Protein AF-A0A924CXM5-F1 (afdb_monomer)

Sequence (339 aa):
DNGSSRVRPPHHVTALAGLAAALGADRIVTGDESDLVAARAAAAGADAVVIIAGYTAEQEGEFIPGDITLGQENSAAPDLSDLPETARESRKRRNFSIGGDRIDLGLPADQRALIDAAAVTGKPVIVVIVAGSAVLVETWHDKADAILQTFYSGMEGGTALARLLLGDTSPSGRLPFTVARDAGDYPPFDRDAVAVTYDYWHGYARLVRDGKPARYAFGHGLSYSCFTTRALTARRRGDAIELTVAVANTGTCAADHVVLLWAEPPGSIDPCWPRRLAAFTRISLAAGETRIAALRVPLASLRWRDPATHAWQLEPGQWRFVIAESAEAPAMQTAILAL

Foldseek 3Di:
DQDPPDDDDPAAQDLLNQQCVVPNNVLDDDDFLVDLPSLLVRLLPHQAAEQEFEDDCQAANDFDQLVDHPPVPPPPDPPCVPPDPVVVVVVVVCSPRGHDDHPALATDPSSLSSLVSNLVSVHAYEYEYAYQDAHACQSRVVSHPYYHDQYPVPRCSSNVSNCPVVPVAKDADFAQFFHFNDPVLAPDDDRPDPDDDDDPAHTQQSCVVVVGDTPAFGLDDDTQWDKAKDDWDWDDDPQKIKIKIKMWTQGDAKHKYKWWKWKAAPCPDPPGGGTDGQWIDIDIDGHGDIDMDMTMGGQQVQWDQDPVVRDTDHRFAKMKMFTASHSPGDGSDIDIDGD

Radius of gyration: 24.03 Å; Cα contacts (8 Å, |Δi|>4): 645; chains: 1; bounding box: 52×68×60 Å

Solvent-accessible surface area (backbone atoms only — not comparable to full-atom values): 19636 Å² total; per-residue (Å²): 101,68,34,93,84,48,77,85,69,98,59,71,36,48,58,66,56,20,38,26,72,74,72,39,58,92,76,61,78,79,64,52,62,91,42,52,67,59,23,28,54,40,39,58,74,40,86,58,39,80,45,83,43,64,60,52,40,63,49,62,16,49,61,39,57,66,90,57,78,77,84,52,91,79,65,73,72,77,86,57,83,89,48,58,69,73,58,44,49,59,44,66,74,47,57,64,50,42,24,26,84,64,91,62,54,52,68,53,69,53,58,50,49,41,49,52,41,38,35,78,53,74,39,54,28,34,39,35,36,34,38,95,63,69,59,43,44,78,94,51,48,93,50,38,80,40,78,43,84,56,36,84,55,63,48,54,31,5,49,53,49,33,36,43,79,72,59,80,38,42,50,49,63,54,36,93,49,46,25,50,67,49,80,82,71,47,79,92,80,61,95,82,56,93,73,84,85,82,71,94,66,54,73,58,48,32,26,61,75,71,72,47,74,55,70,40,35,28,39,34,61,64,52,79,43,42,77,50,69,47,77,54,45,71,45,81,54,93,66,26,34,43,32,40,31,39,38,31,27,73,30,86,43,58,35,47,44,66,51,40,34,27,38,32,68,61,67,88,54,87,89,59,71,61,70,38,85,53,39,69,46,78,47,79,34,48,50,68,34,71,49,76,48,72,46,64,34,51,50,73,80,65,37,47,72,40,85,88,77,71,43,78,41,65,78,69,40,58,31,39,40,29,35,28,69,23,78,78,46,68,71,71,40,70,32,77,47,80,89

Structure (mmCIF, N/CA/C/O backbone):
data_AF-A0A924CXM5-F1
#
_entry.id   AF-A0A924CXM5-F1
#
loop_
_atom_site.group_PDB
_atom_site.id
_atom_site.type_symbol
_atom_site.label_atom_id
_atom_site.label_alt_id
_atom_site.label_comp_id
_atom_site.label_asym_id
_atom_site.label_entity_id
_atom_site.label_seq_id
_atom_site.pdbx_PDB_ins_code
_atom_site.Cartn_x
_atom_site.Cartn_y
_atom_site.Cartn_z
_atom_site.occupancy
_atom_site.B_iso_or_equiv
_atom_site.auth_seq_id
_atom_site.auth_comp_id
_atom_site.auth_asym_id
_atom_site.auth_atom_id
_atom_site.pdbx_PDB_model_num
ATOM 1 N N . ASP A 1 1 ? -12.726 14.465 0.005 1.00 72.00 1 ASP A N 1
ATOM 2 C CA . ASP A 1 1 ? -12.187 15.483 -0.907 1.00 72.00 1 ASP A CA 1
ATOM 3 C C . ASP A 1 1 ? -13.223 16.578 -1.125 1.00 72.00 1 ASP A C 1
ATOM 5 O O . ASP A 1 1 ? -14.415 16.282 -1.172 1.00 72.00 1 ASP A O 1
ATOM 9 N N . ASN A 1 2 ? -12.753 17.816 -1.200 1.00 79.75 2 ASN A N 1
ATOM 10 C CA . ASN A 1 2 ? -13.532 19.015 -1.478 1.00 79.75 2 ASN A CA 1
ATOM 11 C C . ASN A 1 2 ? -13.164 19.667 -2.825 1.00 79.75 2 ASN A C 1
ATOM 13 O O . ASN A 1 2 ? -13.843 20.611 -3.219 1.00 79.75 2 ASN A O 1
ATOM 17 N N . GLY A 1 3 ? -12.137 19.156 -3.511 1.00 80.56 3 GLY A N 1
ATOM 18 C CA . GLY A 1 3 ? -11.673 19.635 -4.807 1.00 80.56 3 GLY A CA 1
ATOM 19 C C . GLY A 1 3 ? -12.477 19.131 -6.004 1.00 80.56 3 GLY A C 1
ATOM 20 O O . GLY A 1 3 ? -13.579 18.592 -5.887 1.00 80.56 3 GLY A O 1
ATOM 21 N N . SER A 1 4 ? -11.880 19.280 -7.180 1.00 84.00 4 SER A N 1
ATOM 22 C CA . SER A 1 4 ? -12.382 18.863 -8.490 1.00 84.00 4 SER A CA 1
ATOM 23 C C . SER A 1 4 ? -12.660 17.361 -8.595 1.00 84.00 4 SER A C 1
ATOM 25 O O . SER A 1 4 ? -13.534 16.957 -9.362 1.00 84.00 4 SER A O 1
ATOM 27 N N . SER A 1 5 ? -11.976 16.528 -7.801 1.00 85.81 5 SER A N 1
ATOM 28 C CA . SER A 1 5 ? -12.188 15.075 -7.773 1.00 85.81 5 SER A CA 1
ATOM 29 C C . SER A 1 5 ? -13.297 14.627 -6.810 1.00 85.81 5 SER A C 1
ATOM 31 O O . SER A 1 5 ? -13.581 13.433 -6.675 1.00 85.81 5 SER A O 1
ATOM 33 N N . ARG A 1 6 ? -13.983 15.578 -6.158 1.00 85.06 6 ARG A N 1
ATOM 34 C CA . ARG A 1 6 ? -15.085 15.295 -5.237 1.00 85.06 6 ARG A CA 1
ATOM 35 C C . ARG A 1 6 ? -16.229 14.564 -5.939 1.00 85.06 6 ARG A C 1
ATOM 37 O O . ARG A 1 6 ? -16.898 15.091 -6.824 1.00 85.06 6 ARG A O 1
ATOM 44 N N . VAL A 1 7 ? -16.554 13.387 -5.416 1.00 87.00 7 VAL A N 1
ATOM 45 C CA . VAL A 1 7 ? -17.767 12.634 -5.760 1.00 87.00 7 VAL A CA 1
ATOM 46 C C . VAL A 1 7 ? -18.820 12.758 -4.654 1.00 87.00 7 VAL A C 1
ATOM 48 O O . VAL A 1 7 ? -18.491 12.976 -3.487 1.00 87.00 7 VAL A O 1
ATOM 51 N N . ARG A 1 8 ? -20.105 12.617 -5.008 1.00 88.50 8 ARG A N 1
ATOM 52 C CA . ARG A 1 8 ? -21.232 12.565 -4.058 1.00 88.50 8 ARG A CA 1
ATOM 53 C C . ARG A 1 8 ? -21.775 11.135 -4.007 1.00 88.50 8 ARG A C 1
ATOM 55 O O . ARG A 1 8 ? -22.610 10.793 -4.845 1.00 88.50 8 ARG A O 1
ATOM 62 N N . PRO A 1 9 ? -21.275 10.277 -3.104 1.00 90.69 9 PRO A N 1
ATOM 63 C CA . PRO A 1 9 ? -21.769 8.913 -3.024 1.00 90.69 9 PRO A CA 1
ATOM 64 C C . PRO A 1 9 ? -23.204 8.906 -2.459 1.00 90.69 9 PRO A C 1
ATOM 66 O O . PRO A 1 9 ? -23.538 9.773 -1.648 1.00 90.69 9 PRO A O 1
ATOM 69 N N . PRO A 1 10 ? -24.059 7.951 -2.868 1.00 94.38 10 PRO A N 1
ATOM 70 C CA . PRO A 1 10 ? -25.435 7.859 -2.369 1.00 94.38 10 PRO A CA 1
ATOM 71 C C . PRO A 1 10 ? -25.503 7.550 -0.865 1.00 94.38 10 PRO A C 1
ATOM 73 O O . PRO A 1 10 ? -26.460 7.934 -0.198 1.00 94.38 10 PRO A O 1
ATOM 76 N N . HIS A 1 11 ? -24.476 6.894 -0.324 1.00 95.25 11 HIS A N 1
ATOM 77 C CA . HIS A 1 11 ? -24.286 6.613 1.097 1.00 95.25 11 HIS A CA 1
ATOM 78 C C . HIS A 1 11 ? -22.790 6.467 1.403 1.00 95.25 11 HIS A C 1
ATOM 80 O O . HIS A 1 11 ? -21.963 6.482 0.494 1.00 95.25 11 HIS A O 1
ATOM 86 N N . HIS A 1 12 ? -22.423 6.337 2.677 1.00 95.31 12 HIS A N 1
ATOM 87 C CA . HIS A 1 12 ? -21.090 5.888 3.078 1.00 95.31 12 HIS A CA 1
ATOM 88 C C . HIS A 1 12 ? -21.154 5.143 4.415 1.00 95.31 12 HIS A C 1
ATOM 90 O O . HIS A 1 12 ? -21.972 5.470 5.274 1.00 95.31 12 HIS A O 1
ATOM 96 N N . VAL A 1 13 ? -20.275 4.161 4.592 1.00 97.88 13 VAL A N 1
ATOM 97 C CA . VAL A 1 13 ? -20.115 3.393 5.828 1.00 97.88 13 VAL A CA 1
ATOM 98 C C . VAL A 1 13 ? -18.829 3.849 6.507 1.00 97.88 13 VAL A C 1
ATOM 100 O O . VAL A 1 13 ? -17.730 3.627 5.994 1.00 97.88 13 VAL A O 1
ATOM 103 N N . THR A 1 14 ? -18.960 4.504 7.660 1.00 97.00 14 THR A N 1
ATOM 104 C CA . THR A 1 14 ? -17.808 4.888 8.486 1.00 97.00 14 THR A CA 1
ATOM 105 C C . THR A 1 14 ? -17.150 3.650 9.097 1.00 97.00 14 THR A C 1
ATOM 107 O O . THR A 1 14 ? -17.786 2.605 9.232 1.00 97.00 14 THR A O 1
ATOM 110 N N . ALA A 1 15 ? -15.887 3.762 9.514 1.00 97.19 15 ALA A N 1
ATOM 111 C CA . ALA A 1 15 ? -15.200 2.693 10.242 1.00 97.19 15 ALA A CA 1
ATOM 112 C C . ALA A 1 15 ? -16.008 2.208 11.462 1.00 97.19 15 ALA A C 1
ATOM 114 O O . ALA A 1 15 ? -16.206 1.005 11.627 1.00 97.19 15 ALA A O 1
ATOM 115 N N . LEU A 1 16 ? -16.549 3.145 12.253 1.00 97.56 16 LEU A N 1
ATOM 116 C CA . LEU A 1 16 ? -17.416 2.840 13.392 1.00 97.56 16 LEU A CA 1
ATOM 117 C C . LEU A 1 16 ? -18.677 2.081 12.962 1.00 97.56 16 LEU A C 1
ATOM 119 O O . LEU A 1 16 ? -18.999 1.062 13.561 1.00 97.56 16 LEU A O 1
ATOM 123 N N . ALA A 1 17 ? -19.374 2.540 11.917 1.00 98.19 17 ALA A N 1
ATOM 124 C CA . ALA A 1 17 ? -20.587 1.881 11.438 1.00 98.19 17 ALA A CA 1
ATOM 125 C C . ALA A 1 17 ? -20.308 0.463 10.912 1.00 98.19 17 ALA A C 1
ATOM 127 O O . ALA A 1 17 ? -21.070 -0.456 11.203 1.00 98.19 17 ALA A O 1
ATOM 128 N N . GLY A 1 18 ? -19.205 0.271 10.182 1.00 98.25 18 GLY A N 1
ATOM 129 C CA . GLY A 1 18 ? -18.796 -1.040 9.677 1.00 98.25 18 GLY A CA 1
ATOM 130 C C . GLY A 1 18 ? -18.465 -2.022 10.800 1.00 98.25 18 GLY A C 1
ATOM 131 O O . GLY A 1 18 ? -18.946 -3.155 10.793 1.00 98.25 18 GLY A O 1
ATOM 132 N N . LEU A 1 19 ? -17.704 -1.576 11.804 1.00 98.00 19 LEU A N 1
ATOM 133 C CA . LEU A 1 19 ? -17.397 -2.383 12.987 1.00 98.00 19 LEU A CA 1
ATOM 134 C C . LEU A 1 19 ? -18.652 -2.680 13.814 1.00 98.00 19 LEU A C 1
ATOM 136 O O . LEU A 1 19 ? -18.850 -3.822 14.219 1.00 98.00 19 LEU A O 1
ATOM 140 N N . ALA A 1 20 ? -19.526 -1.693 14.023 1.00 98.12 20 ALA A N 1
ATOM 141 C CA . ALA A 1 20 ? -20.771 -1.869 14.770 1.00 98.12 20 ALA A CA 1
ATOM 142 C C . ALA A 1 20 ? -21.715 -2.863 14.086 1.00 98.12 20 ALA A C 1
ATOM 144 O O . ALA A 1 20 ? -22.339 -3.676 14.763 1.00 98.12 20 ALA A O 1
ATOM 145 N N . ALA A 1 21 ? -21.788 -2.837 12.753 1.00 98.12 21 ALA A N 1
ATOM 146 C CA . ALA A 1 21 ? -22.574 -3.797 11.986 1.00 98.12 21 ALA A CA 1
ATOM 147 C C . ALA A 1 21 ? -22.029 -5.231 12.105 1.00 98.12 21 ALA A C 1
ATOM 149 O O . ALA A 1 21 ? -22.814 -6.176 12.135 1.00 98.12 21 ALA A O 1
ATOM 150 N N . ALA A 1 22 ? -20.705 -5.396 12.183 1.00 97.69 22 ALA A N 1
ATOM 151 C CA . ALA A 1 22 ? -20.071 -6.710 12.250 1.00 97.69 22 ALA A CA 1
ATOM 152 C C . ALA A 1 22 ? -20.015 -7.297 13.673 1.00 97.69 22 ALA A C 1
ATOM 154 O O . ALA A 1 22 ? -20.158 -8.505 13.847 1.00 97.69 22 ALA A O 1
ATOM 155 N N . LEU A 1 23 ? -19.804 -6.457 14.691 1.00 97.06 23 LEU A N 1
ATOM 156 C CA . LEU A 1 23 ? -19.600 -6.884 16.080 1.00 97.06 23 LEU A CA 1
ATOM 157 C C . LEU A 1 23 ? -20.838 -6.711 16.967 1.00 97.06 23 LEU A C 1
ATOM 159 O O . LEU A 1 23 ? -20.970 -7.438 17.949 1.00 97.06 23 LEU A O 1
ATOM 163 N N . GLY A 1 24 ? -21.736 -5.784 16.631 1.00 97.62 24 GLY A N 1
ATOM 164 C CA . GLY A 1 24 ? -22.782 -5.278 17.522 1.00 97.62 24 GLY A CA 1
ATOM 165 C C . GLY A 1 24 ? -22.366 -3.956 18.173 1.00 97.62 24 GLY A C 1
ATOM 166 O O . GLY A 1 24 ? -21.269 -3.831 18.716 1.00 97.62 24 GLY A O 1
ATOM 167 N N . ALA A 1 25 ? -23.237 -2.946 18.105 1.00 96.44 25 ALA A N 1
ATOM 168 C CA . ALA A 1 25 ? -22.950 -1.598 18.609 1.00 96.44 25 ALA A CA 1
ATOM 169 C C . ALA A 1 25 ? -22.762 -1.547 20.137 1.00 96.44 25 ALA A C 1
ATOM 171 O O . ALA A 1 25 ? -22.012 -0.717 20.638 1.00 96.44 25 ALA A O 1
ATOM 172 N N . ASP A 1 26 ? -23.405 -2.455 20.869 1.00 96.50 26 ASP A N 1
ATOM 173 C CA . ASP A 1 26 ? -23.288 -2.627 22.320 1.00 96.50 26 ASP A CA 1
ATOM 174 C C . ASP A 1 26 ? -21.897 -3.107 22.764 1.00 96.50 26 ASP A C 1
ATOM 176 O O . ASP A 1 26 ? -21.549 -2.999 23.939 1.00 96.50 26 ASP A O 1
ATOM 180 N N . ARG A 1 27 ? -21.086 -3.603 21.824 1.00 95.75 27 ARG A N 1
ATOM 181 C CA . ARG A 1 27 ? -19.721 -4.085 22.067 1.00 95.75 27 ARG A CA 1
ATOM 182 C C . ARG A 1 27 ? -18.644 -3.060 21.724 1.00 95.75 27 ARG A C 1
ATOM 184 O O . ARG A 1 27 ? -17.462 -3.386 21.805 1.00 95.75 27 ARG A O 1
ATOM 19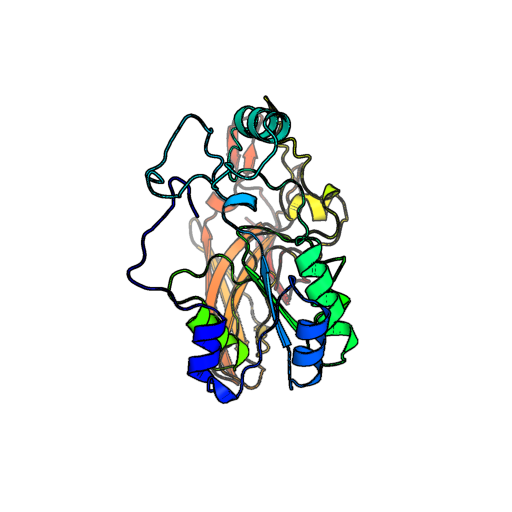1 N N . ILE A 1 28 ? -19.029 -1.849 21.321 1.00 97.06 28 ILE A N 1
ATOM 192 C CA . ILE A 1 28 ? -18.092 -0.801 20.915 1.00 97.06 28 ILE A CA 1
ATOM 193 C C . ILE A 1 28 ? -18.162 0.366 21.889 1.00 97.06 28 ILE A C 1
ATOM 195 O O . ILE A 1 28 ? -19.220 0.939 22.135 1.00 97.06 28 ILE A O 1
ATOM 199 N N . VAL A 1 29 ? -16.993 0.752 22.392 1.00 96.94 29 VAL A N 1
ATOM 200 C CA . VAL A 1 29 ? -16.775 2.006 23.114 1.00 96.94 29 VAL A CA 1
ATOM 201 C C . VAL A 1 29 ? -15.956 2.944 22.234 1.00 96.94 29 VAL A C 1
ATOM 203 O O . VAL A 1 29 ? -15.082 2.498 21.491 1.00 96.94 29 VAL A O 1
ATOM 206 N N . THR A 1 30 ? -16.248 4.240 22.293 1.00 96.94 30 THR A N 1
ATOM 207 C CA . THR A 1 30 ? -15.602 5.255 21.452 1.00 96.94 30 THR A CA 1
ATOM 208 C C . THR A 1 30 ? -14.919 6.316 22.301 1.00 96.94 30 THR A C 1
ATOM 210 O O . THR A 1 30 ? -15.380 6.641 23.393 1.00 96.94 30 THR A O 1
ATOM 213 N N . GLY A 1 31 ? -13.857 6.894 21.757 1.00 96.06 31 GLY A N 1
ATOM 214 C CA . GLY A 1 31 ? -13.182 8.080 22.265 1.00 96.06 31 GLY A CA 1
ATOM 215 C C . GLY A 1 31 ? -12.353 8.697 21.142 1.00 96.06 31 GLY A C 1
ATOM 216 O O . GLY A 1 31 ? -12.081 8.026 20.145 1.00 96.06 31 GLY A O 1
ATOM 217 N N . ASP A 1 32 ? -11.979 9.958 21.299 1.00 96.81 32 ASP A N 1
ATOM 218 C CA . ASP A 1 32 ? -11.216 10.713 20.309 1.00 96.81 32 ASP A CA 1
ATOM 219 C C . ASP A 1 32 ? -10.186 11.625 20.994 1.00 96.81 32 ASP A C 1
ATOM 221 O O . ASP A 1 32 ? -10.040 11.650 22.219 1.00 96.81 32 ASP A O 1
ATOM 225 N N . GLU A 1 33 ? -9.428 12.352 20.186 1.00 94.75 33 GLU A N 1
ATOM 226 C CA . GLU A 1 33 ? -8.369 13.253 20.619 1.00 94.75 33 GLU A CA 1
ATOM 227 C C . GLU A 1 33 ? -8.860 14.504 21.372 1.00 94.75 33 GLU A C 1
ATOM 229 O O . GLU A 1 33 ? -8.036 15.211 21.957 1.00 94.75 33 GLU A O 1
ATOM 234 N N . SER A 1 34 ? -10.173 14.781 21.401 1.00 96.56 34 SER A N 1
ATOM 235 C CA . SER A 1 34 ? -10.735 15.934 22.121 1.00 96.56 34 SER A CA 1
ATOM 236 C C . SER A 1 34 ? -10.768 15.732 23.642 1.00 96.56 34 SER A C 1
ATOM 238 O O . SER A 1 34 ? -10.686 16.708 24.391 1.00 96.56 34 SER A O 1
ATOM 240 N N . ASP A 1 35 ? -10.812 14.476 24.103 1.00 97.50 35 ASP A N 1
ATOM 241 C CA . ASP A 1 35 ? -10.709 14.091 25.514 1.00 97.50 35 ASP A CA 1
ATOM 242 C C . ASP A 1 35 ? -9.884 12.803 25.671 1.00 97.50 35 ASP A C 1
ATOM 244 O O . ASP A 1 35 ? -10.396 11.680 25.742 1.00 97.50 35 ASP A O 1
ATOM 248 N N . LEU A 1 36 ? -8.565 12.974 25.784 1.00 98.12 36 LEU A N 1
ATOM 249 C CA . LEU A 1 36 ? -7.625 11.863 25.947 1.00 98.12 36 LEU A CA 1
ATOM 250 C C . LEU A 1 36 ? -7.823 11.077 27.253 1.00 98.12 36 LEU A C 1
ATOM 252 O O . LEU A 1 36 ? -7.427 9.912 27.326 1.00 98.12 36 LEU A O 1
ATOM 256 N N . VAL A 1 37 ? -8.416 11.680 28.292 1.00 97.81 37 VAL A N 1
ATOM 257 C CA . VAL A 1 37 ? -8.692 10.979 29.556 1.00 97.81 37 VAL A CA 1
ATOM 258 C C . VAL A 1 37 ? -9.833 9.992 29.343 1.00 97.81 37 VAL A C 1
ATOM 260 O O . VAL A 1 37 ? -9.694 8.815 29.689 1.00 97.81 37 VAL A O 1
ATOM 263 N N . ALA A 1 38 ? -10.923 10.445 28.722 1.00 97.88 38 ALA A N 1
ATOM 264 C CA . ALA A 1 38 ? -12.044 9.587 28.362 1.00 97.88 38 ALA A CA 1
ATOM 265 C C . ALA A 1 38 ? -11.632 8.511 27.345 1.00 97.88 38 ALA A C 1
ATOM 267 O O . ALA A 1 38 ? -11.929 7.333 27.552 1.00 97.88 38 ALA A O 1
ATOM 268 N N . ALA A 1 39 ? -10.878 8.878 26.302 1.00 98.06 39 ALA A N 1
ATOM 269 C CA . ALA A 1 39 ? -10.399 7.932 25.296 1.00 98.06 39 ALA A CA 1
ATOM 270 C C . ALA A 1 39 ? -9.508 6.838 25.905 1.00 98.06 39 ALA A C 1
ATOM 272 O O . ALA A 1 39 ? -9.686 5.653 25.616 1.00 98.06 39 ALA A O 1
ATOM 273 N N . ARG A 1 40 ? -8.600 7.203 26.820 1.00 98.25 40 ARG A N 1
ATOM 274 C CA . ARG A 1 40 ? -7.773 6.234 27.552 1.00 98.25 40 ARG A CA 1
ATOM 275 C C . ARG A 1 40 ? -8.607 5.314 28.442 1.00 98.25 40 ARG A C 1
ATOM 277 O O . ARG A 1 40 ? -8.310 4.123 28.523 1.00 98.25 40 ARG A O 1
ATOM 284 N N . ALA A 1 41 ? -9.622 5.844 29.123 1.00 98.00 41 ALA A N 1
ATOM 285 C CA . ALA A 1 41 ? -10.513 5.037 29.953 1.00 98.00 41 ALA A CA 1
ATOM 286 C C . ALA A 1 41 ? -11.304 4.022 29.108 1.00 98.00 41 ALA A C 1
ATOM 288 O O . ALA A 1 41 ? -11.382 2.851 29.480 1.00 98.00 41 ALA A O 1
ATOM 289 N N . ALA A 1 42 ? -11.814 4.446 27.946 1.00 97.69 42 ALA A N 1
ATOM 290 C CA . ALA A 1 42 ? -12.471 3.563 26.984 1.00 97.69 42 ALA A CA 1
ATOM 291 C C . ALA A 1 42 ? -11.513 2.472 26.476 1.00 97.69 42 ALA A C 1
ATOM 293 O O . ALA A 1 42 ? -11.848 1.289 26.523 1.00 97.69 42 ALA A O 1
ATOM 294 N N . ALA A 1 43 ? -10.293 2.852 26.081 1.00 98.12 43 ALA A N 1
ATOM 295 C CA . ALA A 1 43 ? -9.260 1.920 25.637 1.00 98.12 43 ALA A CA 1
ATOM 296 C C . ALA A 1 43 ? -8.910 0.880 26.716 1.00 98.12 43 ALA A C 1
ATOM 298 O O . ALA A 1 43 ? -8.860 -0.312 26.428 1.00 98.12 43 ALA A O 1
ATOM 299 N N . ALA A 1 44 ? -8.740 1.295 27.976 1.00 98.00 44 ALA A N 1
ATOM 300 C CA . ALA A 1 44 ? -8.422 0.385 29.078 1.00 98.00 44 ALA A CA 1
ATOM 301 C C . ALA A 1 44 ? -9.525 -0.661 29.338 1.00 98.00 44 ALA A C 1
ATOM 303 O O . ALA A 1 44 ? -9.224 -1.781 29.764 1.00 98.00 44 ALA A O 1
ATOM 304 N N . GLY A 1 45 ? -10.785 -0.308 29.068 1.00 97.00 45 GLY A N 1
ATOM 305 C CA . GLY A 1 45 ? -11.937 -1.202 29.181 1.00 97.00 45 GLY A CA 1
ATOM 306 C C . GLY A 1 45 ? -12.132 -2.157 27.997 1.00 97.00 45 GLY A C 1
ATOM 307 O O . GLY A 1 45 ? -12.917 -3.092 28.120 1.00 97.00 45 GLY A O 1
ATOM 308 N N . ALA A 1 46 ? -11.436 -1.951 26.875 1.00 97.69 46 ALA A N 1
ATOM 309 C CA . ALA A 1 46 ? -11.604 -2.742 25.658 1.00 97.69 46 ALA A CA 1
ATOM 310 C C . ALA A 1 46 ? -10.686 -3.981 25.608 1.00 97.69 46 ALA A C 1
ATOM 312 O O . ALA A 1 46 ? -9.670 -4.063 26.306 1.00 97.69 46 ALA A O 1
ATOM 313 N N . ASP A 1 47 ? -11.029 -4.945 24.750 1.00 97.94 47 ASP A N 1
ATOM 314 C CA . ASP A 1 47 ? -10.173 -6.102 24.436 1.00 97.94 47 ASP A CA 1
ATOM 315 C C . ASP A 1 47 ? -9.069 -5.748 23.425 1.00 97.94 47 ASP A C 1
ATOM 317 O O . ASP A 1 47 ? -7.970 -6.294 23.489 1.00 97.94 47 ASP A O 1
ATOM 321 N N . ALA A 1 48 ? -9.353 -4.815 22.514 1.00 98.06 48 ALA A N 1
ATOM 322 C CA . ALA A 1 48 ? -8.429 -4.250 21.535 1.00 98.06 48 ALA A CA 1
ATOM 323 C C . ALA A 1 48 ? -8.877 -2.828 21.162 1.00 98.06 48 ALA A C 1
ATOM 325 O O . ALA A 1 48 ? -10.054 -2.487 21.293 1.00 98.06 48 ALA A O 1
ATOM 326 N N . VAL A 1 49 ? -7.947 -2.009 20.675 1.00 98.62 49 VAL A N 1
ATOM 327 C CA . VAL A 1 49 ? -8.188 -0.614 20.289 1.00 98.62 49 VAL A CA 1
ATOM 328 C C . VAL A 1 49 ? -7.940 -0.449 18.795 1.00 98.62 49 VAL A C 1
ATOM 330 O O . VAL A 1 49 ? -6.874 -0.807 18.300 1.00 98.62 49 VAL A O 1
ATOM 333 N N . VAL A 1 50 ? -8.907 0.124 18.076 1.00 98.69 50 VAL A N 1
ATOM 334 C CA . VAL A 1 50 ? -8.766 0.488 16.659 1.00 98.69 50 VAL A CA 1
ATOM 335 C C . VAL A 1 50 ? -8.753 2.007 16.548 1.00 98.69 50 VAL A C 1
ATOM 337 O O . VAL A 1 50 ? -9.759 2.661 16.813 1.00 98.69 50 VAL A O 1
ATOM 340 N N . ILE A 1 51 ? -7.616 2.566 16.148 1.00 98.69 51 ILE A N 1
ATOM 341 C CA . ILE A 1 51 ? -7.429 4.001 15.941 1.00 98.69 51 ILE A CA 1
ATOM 342 C C . ILE A 1 51 ? -7.561 4.294 14.455 1.00 98.69 51 ILE A C 1
ATOM 344 O O . ILE A 1 51 ? -6.807 3.755 13.648 1.00 98.69 51 ILE A O 1
ATOM 348 N N . ILE A 1 52 ? -8.494 5.170 14.094 1.00 98.38 52 ILE A N 1
ATOM 349 C CA . ILE A 1 52 ? -8.609 5.698 12.735 1.00 98.38 52 ILE A CA 1
ATOM 350 C C . ILE A 1 52 ? -7.862 7.028 12.698 1.00 98.38 52 ILE A C 1
ATOM 352 O O . ILE A 1 52 ? -8.280 7.984 13.341 1.00 98.38 52 ILE A O 1
ATOM 356 N N . ALA A 1 53 ? -6.754 7.078 11.965 1.00 97.88 53 ALA A N 1
ATOM 357 C CA . ALA A 1 53 ? -5.879 8.242 11.883 1.00 97.88 53 ALA A CA 1
ATOM 358 C C . ALA A 1 53 ? -5.583 8.588 10.422 1.00 97.88 53 ALA A C 1
ATOM 360 O O . ALA A 1 53 ? -5.558 7.716 9.556 1.00 97.88 53 ALA A O 1
ATOM 361 N N . GLY A 1 54 ? -5.352 9.857 10.113 1.00 95.94 54 GLY A N 1
ATOM 362 C CA . GLY A 1 54 ? -5.149 10.289 8.738 1.00 95.94 54 GLY A CA 1
ATOM 363 C C . GLY A 1 54 ? -5.381 11.774 8.528 1.00 95.94 54 GLY A C 1
ATOM 364 O O . GLY A 1 54 ? -5.325 12.566 9.469 1.00 95.94 54 GLY A O 1
ATOM 365 N N . TYR A 1 55 ? -5.652 12.135 7.276 1.00 94.00 55 TYR A N 1
ATOM 366 C CA . TYR A 1 55 ? -5.791 13.528 6.864 1.00 94.00 55 TYR A CA 1
ATOM 367 C C . TYR A 1 55 ? -7.169 13.834 6.296 1.00 94.00 55 TYR A C 1
ATOM 369 O O . TYR A 1 55 ? -7.783 13.024 5.595 1.00 94.00 55 TYR A O 1
ATOM 377 N N . THR A 1 56 ? -7.634 15.048 6.568 1.00 90.00 56 THR A N 1
ATOM 378 C CA . THR A 1 56 ? -8.865 15.592 5.997 1.00 90.00 56 THR A CA 1
ATOM 379 C C . THR A 1 56 ? -8.603 16.260 4.645 1.00 90.00 56 THR A C 1
ATOM 381 O O . THR A 1 56 ? -7.462 16.464 4.225 1.00 90.00 56 THR A O 1
ATOM 384 N N . ALA A 1 57 ? -9.679 16.674 3.968 1.00 86.56 57 ALA A N 1
ATOM 385 C CA . ALA A 1 57 ? -9.574 17.478 2.751 1.00 86.56 57 ALA A CA 1
ATOM 386 C C . ALA A 1 57 ? -8.889 18.839 2.984 1.00 86.56 57 ALA A C 1
ATOM 388 O O . ALA A 1 57 ? -8.395 19.435 2.037 1.00 86.56 57 ALA A O 1
ATOM 389 N N . GLU A 1 58 ? -8.838 19.330 4.223 1.00 84.62 58 GLU A N 1
ATOM 390 C CA . GLU A 1 58 ? -8.142 20.580 4.540 1.00 84.62 58 GLU A CA 1
ATOM 391 C C . GLU A 1 58 ? -6.625 20.397 4.624 1.00 84.62 58 GLU A C 1
ATOM 393 O O . GLU A 1 58 ? -5.883 21.358 4.453 1.00 84.62 58 GLU A O 1
ATOM 398 N N . GLN A 1 59 ? -6.175 19.166 4.873 1.00 87.25 59 GLN A N 1
ATOM 399 C CA . GLN A 1 59 ? -4.773 18.825 5.106 1.00 87.25 59 GLN A CA 1
ATOM 400 C C . GLN A 1 59 ? -4.092 18.197 3.879 1.00 87.25 59 GLN A C 1
ATOM 402 O O . GLN A 1 59 ? -2.898 18.403 3.697 1.00 87.25 59 GLN A O 1
ATOM 407 N N . GLU A 1 60 ? -4.822 17.418 3.069 1.00 88.94 60 GLU A N 1
ATOM 408 C CA . GLU A 1 60 ? -4.297 16.709 1.877 1.00 88.94 60 GLU A CA 1
ATOM 409 C C . GLU A 1 60 ? -5.263 16.788 0.665 1.00 88.94 60 GLU A C 1
ATOM 411 O O . GLU A 1 60 ? -5.135 16.035 -0.296 1.00 88.94 60 GLU A O 1
ATOM 416 N N . GLY A 1 61 ? -6.288 17.651 0.701 1.00 86.62 61 GLY A N 1
ATOM 417 C CA . GLY A 1 61 ? -7.202 17.845 -0.437 1.00 86.62 61 GLY A CA 1
ATOM 418 C C . GLY A 1 61 ? -6.611 18.725 -1.539 1.00 86.62 61 GLY A C 1
ATOM 419 O O . GLY A 1 61 ? -5.476 19.177 -1.444 1.00 86.62 61 GLY A O 1
ATOM 420 N N . GLU A 1 62 ? -7.380 19.009 -2.589 1.00 85.69 62 GLU A N 1
ATOM 421 C CA . GLU A 1 62 ? -6.962 19.993 -3.598 1.00 85.69 62 GLU A CA 1
ATOM 422 C C . GLU A 1 62 ? -6.831 21.389 -2.981 1.00 85.69 62 GLU A C 1
ATOM 424 O O . GLU A 1 62 ? -7.681 21.792 -2.190 1.00 85.69 62 GLU A O 1
ATOM 429 N N . PHE A 1 63 ? -5.791 22.128 -3.371 1.00 82.69 63 PHE A N 1
ATOM 430 C CA . PHE A 1 63 ? -5.660 23.539 -3.026 1.00 82.69 63 PHE A CA 1
ATOM 431 C C . PHE A 1 63 ? -6.720 24.352 -3.770 1.00 82.69 63 PHE A C 1
ATOM 433 O O . PHE A 1 63 ? -6.666 24.470 -4.994 1.00 82.69 63 PHE A O 1
ATOM 440 N N . ILE A 1 64 ? -7.659 24.945 -3.036 1.00 72.50 64 ILE A N 1
ATOM 441 C CA . ILE A 1 64 ? -8.696 25.806 -3.616 1.00 72.50 64 ILE A CA 1
ATOM 442 C C . ILE A 1 64 ? -8.376 27.262 -3.265 1.00 72.50 64 ILE A C 1
ATOM 444 O O . ILE A 1 64 ? -8.438 27.619 -2.086 1.00 72.50 64 ILE A O 1
ATOM 448 N N . PRO A 1 65 ? -8.030 28.118 -4.246 1.00 67.81 65 PRO A N 1
ATOM 449 C CA . PRO A 1 65 ? -7.872 29.550 -4.016 1.00 67.81 65 PRO A CA 1
ATOM 450 C C . PRO A 1 65 ? -9.143 30.148 -3.399 1.00 67.81 65 PRO A C 1
ATOM 452 O O . PRO A 1 65 ? -10.250 29.840 -3.832 1.00 67.81 65 PRO A O 1
ATOM 455 N N . GLY A 1 66 ? -9.004 31.004 -2.382 1.00 61.66 66 GLY A N 1
ATOM 456 C CA . GLY A 1 66 ? -10.154 31.535 -1.631 1.00 61.66 66 GLY A CA 1
ATOM 457 C C . GLY A 1 66 ? -11.101 32.447 -2.430 1.00 61.66 66 GLY A C 1
ATOM 458 O O . GLY A 1 66 ? -12.118 32.884 -1.900 1.00 61.66 66 GLY A O 1
ATOM 459 N N . ASP A 1 67 ? -10.764 32.767 -3.677 1.00 59.91 67 ASP A N 1
ATOM 460 C CA . ASP A 1 67 ? -11.577 33.492 -4.655 1.00 59.91 67 ASP A CA 1
ATOM 461 C C . ASP A 1 67 ? -12.357 32.570 -5.615 1.00 59.91 67 ASP A C 1
ATOM 463 O O . ASP A 1 67 ? -13.138 33.063 -6.430 1.00 59.91 67 ASP A O 1
ATOM 467 N N . ILE A 1 68 ? -12.199 31.244 -5.505 1.00 55.50 68 ILE A N 1
ATOM 468 C CA . ILE A 1 68 ? -12.860 30.246 -6.356 1.00 55.50 68 ILE A CA 1
ATOM 469 C C . ILE A 1 68 ? -13.706 29.298 -5.498 1.00 55.50 68 ILE A C 1
ATOM 471 O O . ILE A 1 68 ? -13.237 28.723 -4.520 1.00 55.50 68 ILE A O 1
ATOM 475 N N . THR A 1 69 ? -14.960 29.071 -5.896 1.00 57.75 69 THR A N 1
ATOM 476 C CA . THR A 1 69 ? -15.836 28.058 -5.294 1.00 57.75 69 THR A CA 1
ATOM 477 C C . THR A 1 69 ? -16.030 26.883 -6.257 1.00 57.75 69 THR A C 1
ATOM 479 O O . THR A 1 69 ? -16.628 27.013 -7.321 1.00 57.75 69 THR A O 1
ATOM 482 N N . LEU A 1 70 ? -15.566 25.686 -5.883 1.00 57.56 70 LEU A N 1
ATOM 483 C CA . LEU A 1 70 ? -15.770 24.454 -6.666 1.00 57.56 70 LEU A CA 1
ATOM 484 C C . LEU A 1 70 ? -17.068 23.736 -6.245 1.00 57.56 70 LEU A C 1
ATOM 486 O O . LEU A 1 70 ? -17.072 22.572 -5.848 1.00 57.56 70 LEU A O 1
ATOM 490 N N . GLY A 1 71 ? -18.198 24.456 -6.258 1.00 54.06 71 GLY A N 1
ATOM 491 C CA . GLY A 1 71 ? -19.507 23.906 -5.868 1.00 54.06 71 GLY A CA 1
ATOM 492 C C . GLY A 1 71 ? -19.684 23.670 -4.358 1.00 54.06 71 GLY A C 1
ATOM 493 O O . GLY A 1 71 ? -20.513 22.854 -3.946 1.00 54.06 71 GLY A O 1
ATOM 494 N N . GLN A 1 72 ? -18.906 24.379 -3.531 1.00 55.31 72 GLN A N 1
ATOM 495 C CA . GLN A 1 72 ? -18.979 24.391 -2.063 1.00 55.31 72 GLN A CA 1
ATOM 496 C C . GLN A 1 72 ? -19.883 25.508 -1.506 1.00 55.31 72 GLN A C 1
ATOM 498 O O . GLN A 1 72 ? -19.776 25.851 -0.338 1.00 55.31 72 GLN A O 1
ATOM 503 N N . GLU A 1 73 ? -20.796 26.064 -2.306 1.00 51.59 73 GLU A N 1
ATOM 504 C CA . GLU A 1 73 ? -21.598 27.261 -1.973 1.00 51.59 73 GLU A CA 1
ATOM 505 C C . GLU A 1 73 ? -22.410 27.159 -0.659 1.00 51.59 73 GLU A C 1
ATOM 507 O O . GLU A 1 73 ? -22.828 28.175 -0.115 1.00 51.59 73 GLU A O 1
ATOM 512 N N . ASN A 1 74 ? -22.567 25.947 -0.105 1.00 42.97 74 ASN A N 1
ATOM 513 C CA . ASN A 1 74 ? -23.262 25.664 1.154 1.00 42.97 74 ASN A CA 1
ATOM 514 C C . ASN A 1 74 ? -22.356 25.201 2.315 1.00 42.97 74 ASN A C 1
ATOM 516 O O . ASN A 1 74 ? -22.881 24.800 3.355 1.00 42.97 74 ASN A O 1
ATOM 520 N N . SER A 1 75 ? -21.021 25.211 2.194 1.00 45.12 75 SER A N 1
ATOM 521 C CA . SER A 1 75 ? -20.181 25.119 3.395 1.00 45.12 75 SER A CA 1
ATOM 522 C C . SER A 1 75 ? -20.267 26.466 4.096 1.00 45.12 75 SER A C 1
ATOM 524 O O . SER A 1 75 ? -19.642 27.427 3.650 1.00 45.12 75 SER A O 1
ATOM 526 N N . ALA A 1 76 ? -21.104 26.553 5.134 1.00 39.06 76 ALA A N 1
ATOM 527 C CA . ALA A 1 76 ? -21.215 27.754 5.944 1.00 39.06 76 ALA A CA 1
ATOM 528 C C . ALA A 1 76 ? -19.802 28.195 6.339 1.00 39.06 76 ALA A C 1
ATOM 530 O O . ALA A 1 76 ? -19.073 27.440 6.987 1.00 39.06 76 ALA A O 1
ATOM 531 N N . ALA A 1 77 ? -19.405 29.396 5.912 1.00 49.19 77 ALA A N 1
ATOM 532 C CA . ALA A 1 77 ? -18.252 30.044 6.508 1.00 49.19 77 ALA A CA 1
ATOM 533 C C . ALA A 1 77 ? -18.475 30.015 8.031 1.00 49.19 77 ALA A C 1
ATOM 535 O O . ALA A 1 77 ? -19.604 30.276 8.462 1.00 49.19 77 ALA A O 1
ATOM 536 N N . PRO A 1 78 ? -17.467 29.648 8.839 1.00 48.69 78 PRO A N 1
ATOM 537 C CA . PRO A 1 78 ? -17.633 29.607 10.286 1.00 48.69 78 PRO A CA 1
ATOM 538 C C . PRO A 1 78 ? -18.200 30.946 10.758 1.00 48.69 78 PRO A C 1
ATOM 540 O O . PRO A 1 78 ? -17.744 31.993 10.298 1.00 48.69 78 PRO A O 1
ATOM 543 N N . ASP A 1 79 ? -19.210 30.925 11.630 1.00 50.59 79 ASP A N 1
ATOM 544 C CA . ASP A 1 79 ? -19.740 32.161 12.194 1.00 50.59 79 ASP A CA 1
ATOM 545 C C . ASP A 1 79 ? -18.638 32.821 13.030 1.00 50.59 79 ASP A C 1
ATOM 547 O O . ASP A 1 79 ? -18.124 32.256 13.997 1.00 50.59 79 ASP A O 1
ATOM 551 N N . LEU A 1 80 ? -18.194 33.993 12.581 1.00 57.28 80 LEU A N 1
ATOM 552 C CA . LEU A 1 80 ? -17.124 34.759 13.215 1.00 57.28 80 LEU A CA 1
ATOM 553 C C . LEU A 1 80 ? -17.688 35.912 14.057 1.00 57.28 80 LEU A C 1
ATOM 555 O O . LEU A 1 80 ? -16.909 36.787 14.442 1.00 57.28 80 LEU A O 1
ATOM 559 N N . SER A 1 81 ? -19.007 35.966 14.296 1.00 66.50 81 SER A N 1
ATOM 560 C CA . SER A 1 81 ? -19.664 37.026 15.077 1.00 66.50 81 SER A CA 1
ATOM 561 C C . SER A 1 81 ? -19.052 37.209 16.462 1.00 66.50 81 SER A C 1
ATOM 563 O O . SER A 1 81 ? -18.931 38.341 16.926 1.00 66.50 81 SER A O 1
ATOM 565 N N . ASP A 1 82 ? -18.608 36.109 17.069 1.00 66.94 82 ASP A N 1
ATOM 566 C CA . ASP A 1 82 ? -18.182 36.054 18.469 1.00 66.94 82 ASP A CA 1
ATOM 567 C C . ASP A 1 82 ? -16.695 36.387 18.664 1.00 66.94 82 ASP A C 1
ATOM 569 O O . ASP A 1 82 ? -16.184 36.389 19.785 1.00 66.94 82 ASP A O 1
ATOM 573 N N . LEU A 1 83 ? -15.969 36.682 17.579 1.00 55.22 83 LEU A N 1
ATOM 574 C CA . LEU A 1 83 ? -14.549 37.020 17.638 1.00 55.22 83 LEU A CA 1
ATOM 575 C C . LEU A 1 83 ? -14.311 38.537 17.657 1.00 55.22 83 LEU A C 1
ATOM 577 O O . LEU A 1 83 ? -15.002 39.283 16.957 1.00 55.22 83 LEU A O 1
ATOM 581 N N . PRO A 1 84 ? -13.260 39.004 18.363 1.00 70.44 84 PRO A N 1
ATOM 582 C CA . PRO A 1 84 ? -12.817 40.394 18.304 1.00 70.44 84 PRO A CA 1
ATOM 583 C C . PRO A 1 84 ? -12.548 40.848 16.863 1.00 70.44 84 PRO A C 1
ATOM 585 O O . PRO A 1 84 ? -12.023 40.087 16.047 1.00 70.44 84 PRO A O 1
ATOM 588 N N . GLU A 1 85 ? -12.851 42.107 16.547 1.00 62.12 85 GLU A N 1
ATOM 589 C CA . GLU A 1 85 ? -12.757 42.672 15.190 1.00 62.12 85 GLU A CA 1
ATOM 590 C C . GLU A 1 85 ? -11.363 42.507 14.555 1.00 62.12 85 GLU A C 1
ATOM 592 O O . GLU A 1 85 ? -11.245 42.162 13.382 1.00 62.12 85 GLU A O 1
ATOM 597 N N . THR A 1 86 ? -10.299 42.600 15.353 1.00 59.62 86 THR A N 1
ATOM 598 C CA . THR A 1 86 ? -8.908 42.369 14.923 1.00 59.62 86 THR A CA 1
ATOM 599 C C . THR A 1 86 ? -8.619 40.908 14.543 1.00 59.62 86 THR A C 1
ATOM 601 O O . THR A 1 86 ? -7.845 40.637 13.617 1.00 59.62 86 THR A O 1
ATOM 604 N N . ALA A 1 87 ? -9.274 39.949 15.204 1.00 54.44 87 ALA A N 1
ATOM 605 C CA . ALA A 1 87 ? -9.222 38.529 14.864 1.00 54.44 87 ALA A CA 1
ATOM 606 C C . ALA A 1 87 ? -10.090 38.215 13.634 1.00 54.44 87 ALA A C 1
ATOM 608 O O . ALA A 1 87 ? -9.687 37.401 12.800 1.00 54.44 87 ALA A O 1
ATOM 609 N N . ARG A 1 88 ? -11.229 38.907 13.471 1.00 57.62 88 ARG A N 1
ATOM 610 C CA . ARG A 1 88 ? -12.072 38.842 12.264 1.00 57.62 88 ARG A CA 1
ATOM 611 C C . ARG A 1 88 ? -11.349 39.398 11.041 1.00 57.62 88 ARG A C 1
ATOM 613 O O . ARG A 1 88 ? -11.376 38.751 10.002 1.00 57.62 88 ARG A O 1
ATOM 620 N N . GLU A 1 89 ? -10.652 40.529 11.148 1.00 46.81 89 GLU A N 1
ATOM 621 C CA . GLU A 1 89 ? -9.838 41.075 10.053 1.00 46.81 89 GLU A CA 1
ATOM 622 C C . GLU A 1 89 ? -8.629 40.190 9.726 1.00 46.81 89 GLU A C 1
ATOM 624 O O . GLU A 1 89 ? -8.367 39.918 8.555 1.00 46.81 89 GLU A O 1
ATOM 629 N N . SER A 1 90 ? -7.931 39.665 10.739 1.00 47.84 90 SER A N 1
ATOM 630 C CA . SER A 1 90 ? -6.819 38.721 10.534 1.00 47.84 90 SER A CA 1
ATOM 631 C C . SER A 1 90 ? -7.258 37.385 9.925 1.00 47.84 90 SER A C 1
ATOM 633 O O . SER A 1 90 ? -6.441 36.705 9.304 1.00 47.84 90 SER A O 1
ATOM 635 N N . ARG A 1 91 ? -8.521 36.977 10.117 1.00 49.06 91 ARG A N 1
ATOM 636 C CA . ARG A 1 91 ? -9.119 35.799 9.468 1.00 49.06 91 ARG A CA 1
ATOM 637 C C . ARG A 1 91 ? -9.729 36.123 8.103 1.00 49.06 91 ARG A C 1
ATOM 639 O O . ARG A 1 91 ? -9.583 35.312 7.213 1.00 49.06 91 ARG A O 1
ATOM 646 N N . LYS A 1 92 ? -10.293 37.315 7.876 1.00 46.97 92 LYS A N 1
ATOM 647 C CA . LYS A 1 92 ? -10.706 37.786 6.536 1.00 46.97 92 LYS A CA 1
ATOM 648 C C . LYS A 1 92 ? -9.524 37.937 5.576 1.00 46.97 92 LYS A C 1
ATOM 650 O O . LYS A 1 92 ? -9.661 37.653 4.396 1.00 46.97 92 LYS A O 1
ATOM 655 N N . ARG A 1 93 ? -8.363 38.386 6.070 1.00 44.88 93 ARG A N 1
ATOM 656 C CA . ARG A 1 93 ? -7.115 38.449 5.282 1.00 44.88 93 ARG A CA 1
ATOM 657 C C . ARG A 1 93 ? -6.516 37.065 5.027 1.00 44.88 93 ARG A C 1
ATOM 659 O O . ARG A 1 93 ? -5.813 36.881 4.042 1.00 44.88 93 ARG A O 1
ATOM 666 N N . ARG A 1 94 ? -6.822 36.094 5.893 1.00 42.00 94 ARG A N 1
ATOM 667 C CA . ARG A 1 94 ? -6.597 34.665 5.664 1.00 42.00 94 ARG A CA 1
ATOM 668 C C . ARG A 1 94 ? -7.830 34.076 4.982 1.00 42.00 94 ARG A C 1
ATOM 670 O O . ARG A 1 94 ? -8.554 33.288 5.580 1.00 42.00 94 ARG A O 1
ATOM 677 N N . ASN A 1 95 ? -8.052 34.447 3.723 1.00 42.72 95 ASN A N 1
ATOM 678 C CA . ASN A 1 95 ? -8.741 33.547 2.802 1.00 42.72 95 ASN A CA 1
ATOM 679 C C . ASN A 1 95 ? -7.906 32.259 2.789 1.00 42.72 95 ASN A C 1
ATOM 681 O O . ASN A 1 95 ? -6.927 32.169 2.054 1.00 42.72 95 ASN A O 1
ATOM 685 N N . PHE A 1 96 ? -8.186 31.339 3.715 1.00 45.47 96 PHE A N 1
ATOM 686 C CA . PHE A 1 96 ? -7.507 30.061 3.788 1.00 45.47 96 PHE A CA 1
ATOM 687 C C . PHE A 1 96 ? -7.836 29.363 2.484 1.00 45.47 96 PHE A C 1
ATOM 689 O O . PHE A 1 96 ? -8.969 28.941 2.266 1.00 45.47 96 PHE A O 1
ATOM 696 N N . SER A 1 97 ? -6.851 29.279 1.606 1.00 53.12 97 SER A N 1
ATOM 697 C CA . SER A 1 97 ? -6.836 28.186 0.669 1.00 53.12 97 SER A CA 1
ATOM 698 C C . SER A 1 97 ? -6.854 26.900 1.490 1.00 53.12 97 SER A C 1
ATOM 700 O O . SER A 1 97 ? -6.013 26.679 2.363 1.00 53.12 97 SER A O 1
ATOM 702 N N . ILE A 1 98 ? -7.910 26.120 1.302 1.00 65.31 98 ILE A N 1
ATOM 703 C CA . ILE A 1 98 ? -8.113 24.838 1.972 1.00 65.31 98 ILE A CA 1
ATOM 704 C C . ILE A 1 98 ? -7.410 23.781 1.118 1.00 65.31 98 ILE A C 1
ATOM 706 O O . ILE A 1 98 ? -7.499 23.850 -0.108 1.00 65.31 98 ILE A O 1
ATOM 710 N N . GLY A 1 99 ? -6.730 22.824 1.753 1.00 77.94 99 GLY A N 1
ATOM 711 C CA . GLY A 1 99 ? -6.021 21.746 1.063 1.00 77.94 99 GLY A CA 1
ATOM 712 C C . GLY A 1 99 ? -4.658 22.161 0.500 1.00 77.94 99 GLY A C 1
ATOM 713 O O . GLY A 1 99 ? -4.067 23.166 0.896 1.00 77.94 99 GLY A O 1
ATOM 714 N N . GLY A 1 100 ? -4.154 21.361 -0.431 1.00 85.88 100 GLY A N 1
ATOM 715 C CA . GLY A 1 100 ? -2.845 21.487 -1.058 1.00 85.88 100 GLY A CA 1
ATOM 716 C C . GLY A 1 100 ? -1.810 20.517 -0.497 1.00 85.88 100 GLY A C 1
ATOM 717 O O . GLY A 1 100 ? -2.129 19.514 0.145 1.00 85.88 100 GLY A O 1
ATOM 718 N N . ASP A 1 101 ? -0.545 20.826 -0.768 1.00 88.81 101 ASP A N 1
ATOM 719 C CA . ASP A 1 101 ? 0.576 19.988 -0.363 1.00 88.81 101 ASP A CA 1
ATOM 720 C C . ASP A 1 101 ? 0.775 19.980 1.160 1.00 88.81 101 ASP A C 1
ATOM 722 O O . ASP A 1 101 ? 0.812 21.024 1.832 1.00 88.81 101 ASP A O 1
ATOM 726 N N . ARG A 1 102 ? 0.976 18.776 1.710 1.00 89.88 102 ARG A N 1
ATOM 727 C CA . ARG A 1 102 ? 1.217 18.574 3.144 1.00 89.88 102 ARG A CA 1
ATOM 728 C C . ARG A 1 102 ? 2.477 19.312 3.607 1.00 89.88 102 ARG A C 1
ATOM 730 O O . ARG A 1 102 ? 3.516 19.289 2.954 1.00 89.88 102 ARG A O 1
ATOM 737 N N . ILE A 1 103 ? 2.388 19.948 4.778 1.00 85.50 103 ILE A N 1
ATOM 738 C CA . ILE A 1 103 ? 3.535 20.585 5.456 1.00 85.50 103 ILE A CA 1
ATOM 739 C C . ILE A 1 103 ? 4.393 19.556 6.196 1.00 85.50 103 ILE A C 1
ATOM 741 O O . ILE A 1 103 ? 5.609 19.703 6.259 1.00 85.50 103 ILE A O 1
ATOM 745 N N . ASP A 1 104 ? 3.753 18.529 6.745 1.00 89.81 104 ASP A N 1
ATOM 746 C CA . ASP A 1 104 ? 4.375 17.464 7.522 1.00 89.81 104 ASP A CA 1
ATOM 747 C C . ASP A 1 104 ? 3.873 16.116 6.986 1.00 89.81 104 ASP A C 1
ATOM 749 O O . ASP A 1 104 ? 2.696 15.963 6.646 1.00 89.81 104 ASP A O 1
ATOM 753 N N . LEU A 1 105 ? 4.779 15.146 6.881 1.00 95.25 105 LEU A N 1
ATOM 754 C CA . LEU A 1 105 ? 4.475 13.794 6.421 1.00 95.25 105 LEU A CA 1
ATOM 755 C C . LEU A 1 105 ? 4.046 12.860 7.563 1.00 95.25 105 LEU A C 1
ATOM 757 O O . LEU A 1 105 ? 3.628 11.737 7.288 1.00 95.25 105 LEU A O 1
ATOM 761 N N . GLY A 1 106 ? 4.160 13.276 8.825 1.00 96.50 106 GLY A N 1
ATOM 762 C CA . GLY A 1 106 ? 3.668 12.547 9.992 1.00 96.50 106 GLY A CA 1
ATOM 763 C C . GLY A 1 106 ? 2.187 12.805 10.284 1.00 96.50 106 GLY A C 1
ATOM 764 O O . GLY A 1 106 ? 1.594 13.777 9.811 1.00 96.50 106 GLY A O 1
ATOM 765 N N . LEU A 1 107 ? 1.574 11.934 11.091 1.00 97.06 107 LEU A N 1
ATOM 766 C CA . LEU A 1 107 ? 0.209 12.151 11.591 1.00 97.06 107 LEU A CA 1
ATOM 767 C C . LEU A 1 107 ? 0.123 13.423 12.448 1.00 97.06 107 LEU A C 1
ATOM 769 O O . LEU A 1 107 ? 1.096 13.715 13.144 1.00 97.06 107 LEU A O 1
ATOM 773 N N . PRO A 1 108 ? -1.016 14.136 12.476 1.00 95.31 108 PRO A N 1
ATOM 774 C CA . PRO A 1 108 ? -1.254 15.258 13.385 1.00 95.31 108 PRO A CA 1
ATOM 775 C C . PRO A 1 108 ? -0.939 14.946 14.862 1.00 95.31 108 PRO A C 1
ATOM 777 O O . PRO A 1 108 ? -1.024 13.804 15.315 1.00 95.31 108 PRO A O 1
ATOM 780 N N . ALA A 1 109 ? -0.507 15.961 15.619 1.00 96.06 109 ALA A N 1
ATOM 781 C CA . ALA A 1 109 ? 0.014 15.779 16.979 1.00 96.06 109 ALA A CA 1
ATOM 782 C C . ALA A 1 109 ? -1.022 15.228 17.971 1.00 96.06 109 ALA A C 1
ATOM 784 O O . ALA A 1 109 ? -0.677 14.428 18.836 1.00 96.06 109 ALA A O 1
ATOM 785 N N . ASP A 1 110 ? -2.271 15.641 17.818 1.00 96.94 110 ASP A N 1
ATOM 786 C CA . ASP A 1 110 ? -3.442 15.172 18.554 1.00 96.94 110 ASP A CA 1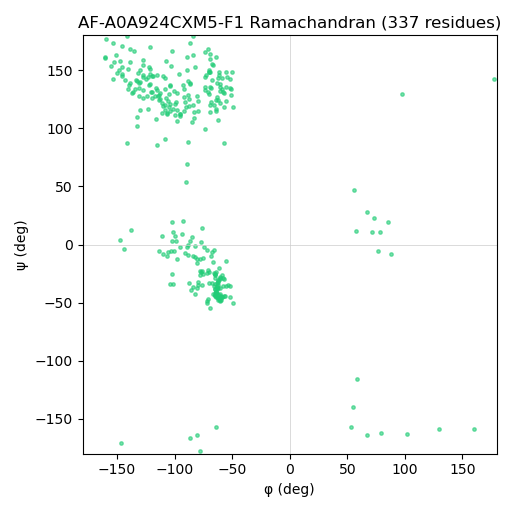
ATOM 787 C C . ASP A 1 110 ? -3.747 13.688 18.274 1.00 96.94 110 ASP A C 1
ATOM 789 O O . ASP A 1 110 ? -3.895 12.903 19.210 1.00 96.94 110 ASP A O 1
ATOM 793 N N . GLN A 1 111 ? -3.689 13.253 17.013 1.00 98.06 111 GLN A N 1
ATOM 794 C CA . GLN A 1 111 ? -3.823 11.839 16.644 1.00 98.06 111 GLN A CA 1
ATOM 795 C C . GLN A 1 111 ? -2.668 10.986 17.190 1.00 98.06 111 GLN A C 1
ATOM 797 O O . GLN A 1 111 ? -2.883 9.866 17.654 1.00 98.06 111 GLN A O 1
ATOM 802 N N . ARG A 1 112 ? -1.432 11.507 17.200 1.00 98.12 112 ARG A N 1
ATOM 803 C CA . ARG A 1 112 ? -0.300 10.821 17.857 1.00 98.12 112 ARG A CA 1
ATOM 804 C C . ARG A 1 112 ? -0.503 10.714 19.369 1.00 98.12 112 ARG A C 1
ATOM 806 O O . ARG A 1 112 ? -0.194 9.675 19.942 1.00 98.12 112 ARG A O 1
ATOM 813 N N . ALA A 1 113 ? -1.054 11.745 20.008 1.00 98.31 113 ALA A N 1
ATOM 814 C CA . ALA A 1 113 ? -1.377 11.709 21.432 1.00 98.31 113 ALA A CA 1
ATOM 815 C C . ALA A 1 113 ? -2.477 10.680 21.753 1.00 98.31 113 ALA A C 1
ATOM 817 O O . ALA A 1 113 ? -2.413 10.029 22.795 1.00 98.31 113 ALA A O 1
ATOM 818 N N . LEU A 1 114 ? -3.438 10.476 20.846 1.00 98.69 114 LEU A N 1
ATOM 819 C CA . LEU A 1 114 ? -4.437 9.411 20.956 1.00 98.69 114 LEU A CA 1
ATOM 820 C C . LEU A 1 114 ? -3.800 8.012 20.873 1.00 98.69 114 LEU A C 1
ATOM 822 O O . LEU A 1 114 ? -4.133 7.141 21.679 1.00 98.69 114 LEU A O 1
ATOM 826 N N . ILE A 1 115 ? -2.838 7.808 19.962 1.00 98.69 115 ILE A N 1
ATOM 827 C CA . ILE A 1 115 ? -2.051 6.561 19.888 1.00 98.69 115 ILE A CA 1
ATOM 828 C C . ILE A 1 115 ? -1.286 6.327 21.193 1.00 98.69 115 ILE A C 1
ATOM 830 O O . ILE A 1 115 ? -1.338 5.230 21.748 1.00 98.69 115 ILE A O 1
ATOM 834 N N . ASP A 1 116 ? -0.641 7.361 21.731 1.00 98.38 116 ASP A N 1
ATOM 835 C CA . ASP A 1 116 ? 0.088 7.275 22.998 1.00 98.38 116 ASP A CA 1
ATOM 836 C C . ASP A 1 116 ? -0.841 6.921 24.165 1.00 98.38 116 ASP A C 1
ATOM 838 O O . ASP A 1 116 ? -0.519 6.051 24.979 1.00 98.38 116 ASP A O 1
ATOM 842 N N . ALA A 1 117 ? -2.015 7.552 24.227 1.00 98.25 117 ALA A N 1
ATOM 843 C CA . ALA A 1 117 ? -3.022 7.298 25.249 1.00 98.25 117 ALA A CA 1
ATOM 844 C C . ALA A 1 117 ? -3.556 5.857 25.202 1.00 98.25 117 ALA A C 1
ATOM 846 O O . ALA A 1 117 ? -3.784 5.261 26.258 1.00 98.25 117 ALA A O 1
ATOM 847 N N . ALA A 1 118 ? -3.715 5.282 24.007 1.00 98.38 118 ALA A N 1
ATOM 848 C CA . ALA A 1 118 ? -4.092 3.883 23.839 1.00 98.38 118 ALA A CA 1
ATOM 849 C C . ALA A 1 118 ? -2.951 2.933 24.229 1.00 98.38 118 ALA A C 1
ATOM 851 O O . ALA A 1 118 ? -3.168 1.998 25.000 1.00 98.38 118 ALA A O 1
ATOM 852 N N . ALA A 1 119 ? -1.727 3.190 23.769 1.00 98.19 119 ALA A N 1
ATOM 853 C CA . ALA A 1 119 ? -0.585 2.299 23.970 1.00 98.19 119 ALA A CA 1
ATOM 854 C C . ALA A 1 119 ? -0.242 2.080 25.453 1.00 98.19 119 ALA A C 1
ATOM 856 O O . ALA A 1 119 ? 0.046 0.960 25.876 1.00 98.19 119 ALA A O 1
ATOM 857 N N . VAL A 1 120 ? -0.357 3.117 26.293 1.00 97.81 120 VAL A N 1
ATOM 858 C CA . VAL A 1 120 ? -0.091 3.005 27.744 1.00 97.81 120 VAL A CA 1
ATOM 859 C C . VAL A 1 120 ? -1.105 2.141 28.506 1.00 97.81 120 VAL A C 1
ATOM 861 O O . VAL A 1 120 ? -0.927 1.909 29.702 1.00 97.81 120 VAL A O 1
ATOM 864 N N . THR A 1 121 ? -2.186 1.691 27.862 1.00 97.94 121 THR A N 1
ATOM 865 C CA . THR A 1 121 ? -3.153 0.758 28.468 1.00 97.94 121 THR A CA 1
ATOM 866 C C . THR A 1 121 ? -2.687 -0.698 28.417 1.00 97.94 121 THR A C 1
ATOM 868 O O . THR A 1 121 ? -3.231 -1.529 29.142 1.00 97.94 121 THR A O 1
ATOM 871 N N . GLY A 1 122 ? -1.688 -1.017 27.582 1.00 97.25 122 GLY A N 1
ATOM 872 C CA . GLY A 1 122 ? -1.212 -2.385 27.359 1.00 97.25 122 GLY A CA 1
ATOM 873 C C . GLY A 1 122 ? -2.185 -3.270 26.572 1.00 97.25 122 GLY A C 1
ATOM 874 O O . GLY A 1 122 ? -2.003 -4.486 26.529 1.00 97.25 122 GLY A O 1
ATOM 875 N N . LYS A 1 123 ? -3.236 -2.687 25.985 1.00 98.38 123 LYS A N 1
ATOM 876 C CA . LYS A 1 123 ? -4.154 -3.381 25.077 1.00 98.38 123 LYS A CA 1
ATOM 877 C C . LYS A 1 123 ? -3.566 -3.441 23.668 1.00 98.38 123 LYS A C 1
ATOM 879 O O . LYS A 1 123 ? -2.841 -2.518 23.311 1.00 98.38 123 LYS A O 1
ATOM 884 N N . PRO A 1 124 ? -3.921 -4.454 22.857 1.00 98.56 124 PRO A N 1
ATOM 885 C CA . PRO A 1 124 ? -3.571 -4.470 21.443 1.00 98.56 124 PRO A CA 1
ATOM 886 C C . PRO A 1 124 ? -4.060 -3.200 20.734 1.00 98.56 124 PRO A C 1
ATOM 888 O O . PRO A 1 124 ? -5.257 -2.902 20.767 1.00 98.56 124 PRO A O 1
ATOM 891 N N . VAL A 1 125 ? -3.154 -2.467 20.089 1.00 98.75 125 VAL A N 1
ATOM 892 C CA . VAL A 1 125 ? -3.442 -1.225 19.360 1.00 98.75 125 VAL A CA 1
ATOM 893 C C . VAL A 1 125 ? -3.279 -1.444 17.861 1.00 98.75 125 VAL A C 1
ATOM 895 O O . VAL A 1 125 ? -2.202 -1.771 17.365 1.00 98.75 125 VAL A O 1
ATOM 898 N N . ILE A 1 126 ? -4.352 -1.202 17.116 1.00 98.88 126 ILE A N 1
ATOM 899 C CA . ILE A 1 126 ? -4.386 -1.264 15.657 1.00 98.88 126 ILE A CA 1
ATOM 900 C C . ILE A 1 126 ? -4.546 0.160 15.130 1.00 9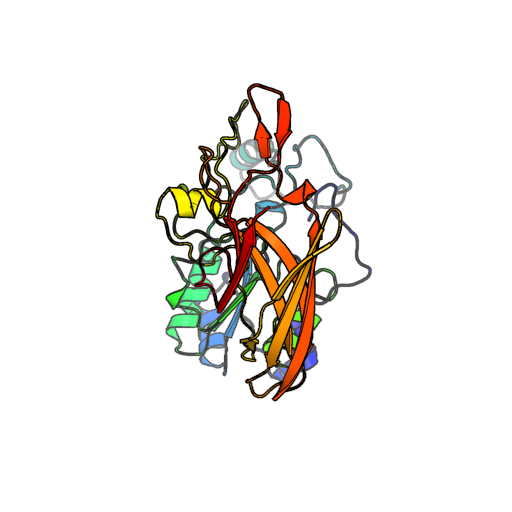8.88 126 ILE A C 1
ATOM 902 O O . ILE A 1 126 ? -5.558 0.805 15.398 1.00 98.88 126 ILE A O 1
ATOM 906 N N . VAL A 1 127 ? -3.580 0.649 14.354 1.00 98.88 127 VAL A N 1
ATOM 907 C CA . VAL A 1 127 ? -3.654 1.972 13.717 1.00 98.88 127 VAL A CA 1
ATOM 908 C C . VAL A 1 127 ? -4.035 1.818 12.248 1.00 98.88 127 VAL A C 1
ATOM 910 O O . VAL A 1 127 ? -3.305 1.241 11.444 1.00 98.88 127 VAL A O 1
ATOM 913 N N . VAL A 1 128 ? -5.191 2.358 11.884 1.00 98.75 128 VAL A N 1
ATOM 914 C CA . VAL A 1 128 ? -5.715 2.395 10.521 1.00 98.75 128 VAL A CA 1
ATOM 915 C C . VAL A 1 128 ? -5.435 3.774 9.937 1.00 98.75 128 VAL A C 1
ATOM 917 O O . VAL A 1 128 ? -6.023 4.765 10.363 1.00 98.75 128 VAL A O 1
ATOM 920 N N . ILE A 1 129 ? -4.545 3.831 8.950 1.00 98.50 129 ILE A N 1
ATOM 921 C CA . ILE A 1 129 ? -4.175 5.058 8.250 1.00 98.50 129 ILE A CA 1
ATOM 922 C C . ILE A 1 129 ? -5.134 5.296 7.074 1.00 98.50 129 ILE A C 1
ATOM 924 O O . ILE A 1 129 ? -5.277 4.453 6.177 1.00 98.50 129 ILE A O 1
ATOM 928 N N . VAL A 1 130 ? -5.741 6.480 7.054 1.00 97.44 130 VAL A N 1
ATOM 929 C CA . VAL A 1 130 ? -6.611 7.011 5.997 1.00 97.44 130 VAL A CA 1
ATOM 930 C C . VAL A 1 130 ? -5.924 8.235 5.376 1.00 97.44 130 VAL A C 1
ATOM 932 O O . VAL A 1 130 ? -6.132 9.373 5.792 1.00 97.44 130 VAL A O 1
ATOM 935 N N . ALA A 1 131 ? -5.051 7.999 4.397 1.00 96.06 131 ALA A N 1
ATOM 936 C CA . ALA A 1 131 ? -4.259 9.043 3.741 1.00 96.06 131 ALA A CA 1
ATOM 937 C C . ALA A 1 131 ? -4.027 8.726 2.258 1.00 96.06 131 ALA A C 1
ATOM 939 O O . ALA A 1 131 ? -3.991 7.555 1.867 1.00 96.06 131 ALA A O 1
ATOM 940 N N . GLY A 1 132 ? -3.845 9.759 1.434 1.00 92.69 132 GLY A N 1
ATOM 941 C CA . GLY A 1 132 ? -3.619 9.620 -0.007 1.00 92.69 132 GLY A CA 1
ATOM 942 C C . GLY A 1 132 ? -2.207 9.158 -0.374 1.00 92.69 132 GLY A C 1
ATOM 943 O O . GLY A 1 132 ? -1.996 8.575 -1.438 1.00 92.69 132 GLY A O 1
ATOM 944 N N . SER A 1 133 ? -1.237 9.379 0.510 1.00 93.81 133 SER A N 1
ATOM 945 C CA . SER A 1 133 ? 0.180 9.128 0.242 1.00 93.81 133 SER A CA 1
ATOM 946 C C . SER A 1 133 ? 0.941 8.661 1.495 1.00 93.81 133 SER A C 1
ATOM 948 O O . SER A 1 133 ? 0.335 8.285 2.499 1.00 93.81 133 SER A O 1
ATOM 950 N N . ALA A 1 134 ? 2.275 8.587 1.425 1.00 96.25 134 ALA A N 1
ATOM 951 C CA . ALA A 1 134 ? 3.101 8.049 2.505 1.00 96.25 134 ALA A CA 1
ATOM 952 C C . ALA A 1 134 ? 2.938 8.847 3.811 1.00 96.25 134 ALA A C 1
ATOM 954 O O . ALA A 1 134 ? 3.052 10.074 3.816 1.00 96.25 134 ALA A O 1
ATOM 955 N N . VAL A 1 135 ? 2.730 8.142 4.924 1.00 98.00 135 VAL A N 1
ATOM 956 C CA . VAL A 1 135 ? 2.686 8.721 6.274 1.00 98.00 135 VAL A CA 1
ATOM 957 C C . VAL A 1 135 ? 3.887 8.221 7.055 1.00 98.00 135 VAL A C 1
ATOM 959 O O . VAL A 1 135 ? 4.097 7.012 7.152 1.00 98.00 135 VAL A O 1
ATOM 962 N N . LEU A 1 136 ? 4.686 9.135 7.599 1.00 98.06 136 LEU A N 1
ATOM 963 C CA . LEU A 1 136 ? 5.799 8.769 8.463 1.00 98.06 136 LEU A CA 1
ATOM 964 C C . LEU A 1 136 ? 5.269 8.245 9.794 1.00 98.06 136 LEU A C 1
ATOM 966 O O . LEU A 1 136 ? 4.445 8.876 10.462 1.00 98.06 136 LEU A O 1
ATOM 970 N N . VAL A 1 137 ? 5.776 7.076 10.171 1.00 98.25 137 VAL A N 1
ATOM 971 C CA . VAL A 1 137 ? 5.298 6.328 11.335 1.00 98.25 137 VAL A CA 1
ATOM 972 C C . VAL A 1 137 ? 6.299 6.308 12.488 1.00 98.25 137 VAL A C 1
ATOM 974 O O . VAL A 1 137 ? 5.945 5.871 13.571 1.00 98.25 137 VAL A O 1
ATOM 977 N N . GLU A 1 138 ? 7.535 6.788 12.302 1.00 97.25 138 GLU A N 1
ATOM 978 C CA . GLU A 1 138 ? 8.641 6.600 13.264 1.00 97.25 138 GLU A CA 1
ATOM 979 C C . GLU A 1 138 ? 8.308 7.002 14.709 1.00 97.25 138 GLU A C 1
ATOM 981 O O . GLU A 1 138 ? 8.747 6.347 15.646 1.00 97.25 138 GLU A O 1
ATOM 986 N N . THR A 1 139 ? 7.509 8.052 14.910 1.00 96.88 139 THR A N 1
ATOM 987 C CA . THR A 1 139 ? 7.193 8.586 16.249 1.00 96.88 139 THR A CA 1
ATOM 988 C C . THR A 1 139 ? 6.186 7.741 17.041 1.00 96.88 139 THR A C 1
ATOM 990 O O . THR A 1 139 ? 6.006 7.954 18.246 1.00 96.88 139 THR A O 1
ATOM 993 N N . TRP A 1 140 ? 5.526 6.784 16.385 1.00 98.00 140 TRP A N 1
ATOM 994 C CA . TRP A 1 140 ? 4.457 5.975 16.974 1.00 98.00 140 TRP A CA 1
ATOM 995 C C . TRP A 1 140 ? 4.433 4.511 16.505 1.00 98.00 140 TRP A C 1
ATOM 997 O O . TRP A 1 140 ? 3.656 3.730 17.039 1.00 98.00 140 TRP A O 1
ATOM 1007 N N . HIS A 1 141 ? 5.295 4.111 15.565 1.00 98.31 141 HIS A N 1
ATOM 1008 C CA . HIS A 1 141 ? 5.357 2.764 14.989 1.00 98.31 141 HIS A CA 1
ATOM 1009 C C . HIS A 1 141 ? 5.381 1.670 16.059 1.00 98.31 141 HIS A C 1
ATOM 1011 O O . HIS A 1 141 ? 4.571 0.753 16.019 1.00 98.31 141 HIS A O 1
ATOM 1017 N N . ASP A 1 142 ? 6.271 1.800 17.045 1.00 97.75 142 ASP A N 1
ATOM 1018 C CA . ASP A 1 142 ? 6.473 0.784 18.088 1.00 97.75 142 ASP A CA 1
ATOM 1019 C C . ASP A 1 142 ? 5.376 0.794 19.170 1.00 97.75 142 ASP A C 1
ATOM 1021 O O . ASP A 1 142 ? 5.445 0.042 20.138 1.00 97.75 142 ASP A O 1
ATOM 1025 N N . LYS A 1 143 ? 4.368 1.662 19.022 1.00 98.38 143 LYS A N 1
ATOM 1026 C CA . LYS A 1 143 ? 3.195 1.765 19.902 1.00 98.38 143 LYS A CA 1
ATOM 1027 C C . LYS A 1 143 ? 1.958 1.085 19.303 1.00 98.38 143 LYS A C 1
ATOM 1029 O O . LYS A 1 143 ? 0.923 1.041 19.960 1.00 98.38 143 LYS A O 1
ATOM 1034 N N . ALA A 1 144 ? 2.054 0.604 18.064 1.00 98.56 144 ALA A N 1
ATOM 1035 C CA . ALA A 1 144 ? 0.993 -0.099 17.361 1.00 98.56 144 ALA A CA 1
ATOM 1036 C C . ALA A 1 144 ? 1.388 -1.564 17.139 1.00 98.56 144 ALA A C 1
ATOM 1038 O O . ALA A 1 144 ? 2.456 -1.852 16.605 1.00 98.56 144 ALA A O 1
ATOM 1039 N N . ASP A 1 145 ? 0.498 -2.489 17.489 1.00 98.56 145 ASP A N 1
ATOM 1040 C CA . ASP A 1 145 ? 0.659 -3.922 17.226 1.00 98.56 145 ASP A CA 1
ATOM 1041 C C . ASP A 1 145 ? 0.349 -4.273 15.764 1.00 98.56 145 ASP A C 1
ATOM 1043 O O . ASP A 1 145 ? 0.862 -5.253 15.221 1.00 98.56 145 ASP A O 1
ATOM 1047 N N . ALA A 1 146 ? -0.487 -3.466 15.105 1.00 98.50 146 ALA A N 1
ATOM 1048 C CA . ALA A 1 146 ? -0.762 -3.573 13.679 1.00 98.50 146 ALA A CA 1
ATOM 1049 C C . ALA A 1 146 ? -0.993 -2.196 13.049 1.00 98.50 146 ALA A C 1
ATOM 1051 O O . ALA A 1 146 ? -1.589 -1.305 13.654 1.00 98.50 146 ALA A O 1
ATOM 1052 N N . ILE A 1 147 ? -0.558 -2.042 11.796 1.00 98.69 147 ILE A N 1
ATOM 1053 C CA . ILE A 1 147 ? -0.742 -0.821 11.008 1.00 98.69 147 ILE A CA 1
ATOM 1054 C C . ILE A 1 147 ? -1.378 -1.192 9.671 1.00 98.69 147 ILE A C 1
ATOM 1056 O O . ILE A 1 147 ? -0.853 -2.034 8.940 1.00 98.69 147 ILE A O 1
ATOM 1060 N N . LEU A 1 148 ? -2.501 -0.556 9.338 1.00 98.31 148 LEU A N 1
ATOM 1061 C CA . LEU A 1 148 ? -3.241 -0.809 8.104 1.00 98.31 148 LEU A CA 1
ATOM 1062 C C . LEU A 1 148 ? -3.403 0.477 7.291 1.00 98.31 148 LEU A C 1
ATOM 1064 O O . LEU A 1 148 ? -4.097 1.396 7.709 1.00 98.31 148 LEU A O 1
ATOM 1068 N N . GLN A 1 149 ? -2.822 0.522 6.092 1.00 97.75 149 GLN A N 1
ATOM 1069 C CA . GLN A 1 149 ? -3.069 1.591 5.122 1.00 97.75 149 GLN A CA 1
ATOM 1070 C C . GLN A 1 149 ? -4.345 1.281 4.331 1.00 97.75 149 GLN A C 1
ATOM 1072 O O . GLN A 1 149 ? -4.377 0.326 3.554 1.00 97.75 149 GLN A O 1
ATOM 1077 N N . THR A 1 150 ? -5.382 2.101 4.498 1.00 95.94 150 THR A N 1
ATOM 1078 C CA . THR A 1 150 ? -6.680 1.913 3.817 1.00 95.94 150 THR A CA 1
ATOM 1079 C C . THR A 1 150 ? -6.939 2.916 2.696 1.00 95.94 150 THR A C 1
ATOM 1081 O O . THR A 1 150 ? -7.850 2.707 1.890 1.00 95.94 150 THR A O 1
ATOM 1084 N N . PHE A 1 151 ? -6.101 3.952 2.581 1.00 95.12 151 PHE A N 1
ATOM 1085 C CA . PHE A 1 151 ? -6.300 5.066 1.648 1.00 95.12 151 PHE A CA 1
ATOM 1086 C C . PHE A 1 151 ? -7.692 5.698 1.819 1.00 95.12 151 PHE A C 1
ATOM 1088 O O . PHE A 1 151 ? -8.324 5.568 2.864 1.00 95.12 151 PHE A O 1
ATOM 1095 N N . TYR A 1 152 ? -8.199 6.373 0.791 1.00 93.62 152 TYR A N 1
ATOM 1096 C CA . TYR A 1 152 ? -9.591 6.810 0.735 1.00 93.62 152 TYR A CA 1
ATOM 1097 C C . TYR A 1 152 ? -10.461 5.706 0.120 1.00 93.62 152 TYR A C 1
ATOM 1099 O O . TYR A 1 152 ? -10.672 5.657 -1.090 1.00 93.62 152 TYR A O 1
ATOM 1107 N N . SER A 1 153 ? -10.959 4.791 0.953 1.00 93.81 153 SER A N 1
ATOM 1108 C CA . SER A 1 153 ? -11.555 3.510 0.527 1.00 93.81 153 SER A CA 1
ATOM 1109 C C . SER A 1 153 ? -12.978 3.583 -0.065 1.00 93.81 153 SER A C 1
ATOM 1111 O O . SER A 1 153 ? -13.650 2.559 -0.197 1.00 93.81 153 SER A O 1
ATOM 1113 N N . GLY A 1 154 ? -13.460 4.774 -0.428 1.00 93.94 154 GLY A N 1
ATOM 1114 C CA . GLY A 1 154 ? -14.794 4.973 -1.002 1.00 93.94 154 GLY A CA 1
ATOM 1115 C C . GLY A 1 154 ? -15.952 4.697 -0.030 1.00 93.94 154 GLY A C 1
ATOM 1116 O O . GLY A 1 154 ? -15.774 4.646 1.186 1.00 93.94 154 GLY A O 1
ATOM 1117 N N . MET A 1 155 ? -17.166 4.542 -0.574 1.00 96.31 155 MET A N 1
ATOM 1118 C CA . MET A 1 155 ? -18.403 4.474 0.224 1.00 96.31 155 MET A CA 1
ATOM 1119 C C . MET A 1 155 ? -18.523 3.240 1.131 1.00 96.31 155 MET A C 1
ATOM 1121 O O . MET A 1 155 ? -19.190 3.317 2.153 1.00 96.31 155 MET A O 1
ATOM 1125 N N . GLU A 1 156 ? -17.851 2.134 0.806 1.00 97.81 156 GLU A N 1
ATOM 1126 C CA . GLU A 1 156 ? -17.874 0.887 1.595 1.00 97.81 156 GLU A CA 1
ATOM 1127 C C . GLU A 1 156 ? -16.615 0.702 2.457 1.00 97.81 156 GLU A C 1
ATOM 1129 O O . GLU A 1 156 ? -16.303 -0.410 2.884 1.00 97.81 156 GLU A O 1
ATOM 1134 N N . GLY A 1 157 ? -15.869 1.781 2.716 1.00 97.38 157 GLY A N 1
ATOM 1135 C CA . GLY A 1 157 ? -14.605 1.713 3.449 1.00 97.38 157 GLY A CA 1
ATOM 1136 C C . GLY A 1 157 ? -14.731 1.071 4.831 1.00 97.38 157 GLY A C 1
ATOM 1137 O O . GLY A 1 157 ? -13.943 0.191 5.168 1.00 97.38 157 GLY A O 1
ATOM 1138 N N . GLY A 1 158 ? -15.758 1.438 5.604 1.00 98.19 158 GLY A N 1
ATOM 1139 C CA . GLY A 1 158 ? -16.019 0.840 6.915 1.00 98.19 158 GLY A CA 1
ATOM 1140 C C . GLY A 1 158 ? -16.349 -0.652 6.854 1.00 98.19 158 GLY A C 1
ATOM 1141 O O . GLY A 1 158 ? -15.826 -1.429 7.652 1.00 98.19 158 GLY A O 1
ATOM 1142 N N . THR A 1 159 ? -17.156 -1.070 5.876 1.00 98.50 159 THR A N 1
ATOM 1143 C CA . THR A 1 159 ? -17.479 -2.483 5.628 1.00 98.50 159 THR A CA 1
ATOM 1144 C C . THR A 1 159 ? -16.220 -3.276 5.272 1.00 98.50 159 THR A C 1
ATOM 1146 O O . THR A 1 159 ? -15.980 -4.352 5.818 1.00 98.50 159 THR A O 1
ATOM 1149 N N . ALA A 1 160 ? -15.384 -2.742 4.375 1.00 98.12 160 ALA A N 1
ATOM 1150 C CA . ALA A 1 160 ? -14.130 -3.378 3.981 1.00 98.12 160 ALA A CA 1
ATOM 1151 C C . ALA A 1 160 ? -13.144 -3.481 5.156 1.00 98.12 160 ALA A C 1
ATOM 1153 O O . ALA A 1 160 ? -12.519 -4.526 5.335 1.00 98.12 160 ALA A O 1
ATOM 1154 N N . LEU A 1 161 ? -13.041 -2.431 5.977 1.00 98.38 161 LEU A N 1
ATOM 1155 C CA . LEU A 1 161 ? -12.196 -2.418 7.168 1.00 98.38 161 LEU A CA 1
ATOM 1156 C C . LEU A 1 161 ? -12.610 -3.503 8.166 1.00 98.38 161 LEU A C 1
ATOM 1158 O O . LEU A 1 161 ? -11.754 -4.264 8.610 1.00 98.38 161 LEU A O 1
ATOM 1162 N N . ALA A 1 162 ? -13.902 -3.612 8.487 1.00 98.31 162 ALA A N 1
ATOM 1163 C CA . ALA A 1 162 ? -14.391 -4.626 9.419 1.00 98.31 162 ALA A CA 1
ATOM 1164 C C . ALA A 1 162 ? -14.057 -6.047 8.935 1.00 98.31 162 ALA A C 1
ATOM 1166 O O . ALA A 1 162 ? -13.511 -6.845 9.692 1.00 98.31 162 ALA A O 1
ATOM 1167 N N . ARG A 1 163 ? -14.280 -6.334 7.648 1.00 98.00 163 ARG A N 1
ATOM 1168 C CA . ARG A 1 163 ? -13.955 -7.636 7.040 1.00 98.00 163 ARG A CA 1
ATOM 1169 C C . ARG A 1 163 ? -12.464 -7.968 7.082 1.00 98.00 163 ARG A C 1
ATOM 1171 O O . ARG A 1 163 ? -12.104 -9.133 7.219 1.00 98.00 163 ARG A O 1
ATOM 1178 N N . LEU A 1 164 ? -11.598 -6.962 6.945 1.00 97.81 164 LEU A N 1
ATOM 1179 C CA . LEU A 1 164 ? -10.155 -7.143 7.094 1.00 97.81 164 LEU A CA 1
ATOM 1180 C C . LEU A 1 164 ? -9.806 -7.441 8.552 1.00 97.81 164 LEU A C 1
ATOM 1182 O O . LEU A 1 164 ? -9.210 -8.474 8.822 1.00 97.81 164 LEU A O 1
ATOM 1186 N N . LEU A 1 165 ? -10.224 -6.590 9.491 1.00 97.81 165 LEU A N 1
ATOM 1187 C CA . LEU A 1 165 ? -9.875 -6.735 10.909 1.00 97.81 165 LEU A CA 1
ATOM 1188 C C . LEU A 1 165 ? -10.396 -8.036 11.533 1.00 97.81 165 LEU A C 1
ATOM 1190 O O . LEU A 1 165 ? -9.744 -8.590 12.414 1.00 97.81 165 LEU A O 1
ATOM 1194 N N . LEU A 1 166 ? -11.544 -8.533 11.068 1.00 97.12 166 LEU A N 1
ATOM 1195 C CA . LEU A 1 166 ? -12.158 -9.768 11.561 1.00 97.12 166 LEU A CA 1
ATOM 1196 C C . LEU A 1 166 ? -11.697 -11.025 10.812 1.00 97.12 166 LEU A C 1
ATOM 1198 O O . LEU A 1 166 ? -12.088 -12.130 11.178 1.00 97.12 166 LEU A O 1
ATOM 1202 N N . GLY A 1 167 ? -10.849 -10.882 9.791 1.00 96.56 167 GLY A N 1
ATOM 1203 C CA . GLY A 1 167 ? -10.289 -12.020 9.065 1.00 96.56 167 GLY A CA 1
ATOM 1204 C C . GLY A 1 167 ? -11.229 -12.673 8.049 1.00 96.56 167 GLY A C 1
ATOM 1205 O O . GLY A 1 167 ? -10.867 -13.710 7.496 1.00 96.56 167 GLY A O 1
ATOM 1206 N N . ASP A 1 168 ? -12.377 -12.062 7.729 1.00 96.69 168 ASP A N 1
ATOM 1207 C CA . ASP A 1 168 ? -13.262 -12.515 6.638 1.00 96.69 168 ASP A CA 1
ATOM 1208 C C . ASP A 1 168 ? -12.527 -12.542 5.291 1.00 96.69 168 ASP A C 1
ATOM 1210 O O . ASP A 1 168 ? -12.868 -13.299 4.380 1.00 96.69 168 ASP A O 1
ATOM 1214 N N . THR A 1 169 ? -11.528 -11.672 5.142 1.00 94.69 169 THR A N 1
ATOM 1215 C CA . THR A 1 169 ? -10.571 -11.705 4.042 1.00 94.69 169 THR A CA 1
ATOM 1216 C C . THR A 1 169 ? -9.186 -11.318 4.539 1.00 94.69 169 THR A C 1
ATOM 1218 O O . THR A 1 169 ? -9.029 -10.380 5.317 1.00 94.69 169 THR A O 1
ATOM 1221 N N . SER A 1 170 ? -8.152 -11.990 4.029 1.00 97.69 170 SER A N 1
ATOM 1222 C CA . SER A 1 170 ? -6.772 -11.561 4.262 1.00 97.69 170 SER A CA 1
ATOM 1223 C C . SER A 1 170 ? -6.491 -10.229 3.554 1.00 97.69 170 SER A C 1
ATOM 1225 O O . SER A 1 170 ? -6.881 -10.073 2.387 1.00 97.69 170 SER A O 1
ATOM 1227 N N . PRO A 1 171 ? -5.724 -9.306 4.172 1.00 97.44 171 PRO A N 1
ATOM 1228 C CA . PRO A 1 171 ? -5.103 -8.219 3.431 1.00 97.44 171 PRO A CA 1
ATOM 1229 C C . PRO A 1 171 ? -4.194 -8.795 2.338 1.00 97.44 171 PRO A C 1
ATOM 1231 O O . PRO A 1 171 ? -3.590 -9.859 2.494 1.00 97.44 171 PRO A O 1
ATOM 1234 N N . SER A 1 172 ? -4.175 -8.116 1.195 1.00 97.06 172 SER A N 1
ATOM 1235 C CA . SER A 1 172 ? -3.431 -8.527 -0.009 1.00 97.06 172 SER A CA 1
ATOM 1236 C C . SER A 1 172 ? -2.913 -7.340 -0.830 1.00 97.06 172 SER A C 1
ATOM 1238 O O . SER A 1 172 ? -2.348 -7.519 -1.910 1.00 97.06 172 SER A O 1
ATOM 1240 N N . GLY A 1 173 ? -3.111 -6.114 -0.332 1.00 97.12 173 GLY A N 1
ATOM 1241 C CA . GLY A 1 173 ? -2.596 -4.900 -0.954 1.00 97.12 173 GLY A CA 1
ATOM 1242 C C . GLY A 1 173 ? -1.075 -4.811 -0.837 1.00 97.12 173 GLY A C 1
ATOM 1243 O O . GLY A 1 173 ? -0.485 -5.301 0.124 1.00 97.12 173 GLY A O 1
ATOM 1244 N N . ARG A 1 174 ? -0.444 -4.167 -1.821 1.00 98.19 174 ARG A N 1
ATOM 1245 C CA . ARG A 1 174 ? 0.987 -3.844 -1.831 1.00 98.19 174 ARG A CA 1
ATOM 1246 C C . ARG A 1 174 ? 1.143 -2.333 -1.960 1.00 98.19 174 ARG A C 1
ATOM 1248 O O . ARG A 1 174 ? 0.422 -1.723 -2.749 1.00 98.19 174 ARG A O 1
ATOM 1255 N N . LEU A 1 175 ? 2.061 -1.735 -1.207 1.00 98.12 175 LEU A N 1
ATOM 1256 C CA . LEU A 1 175 ? 2.278 -0.291 -1.235 1.00 98.12 175 LEU A CA 1
ATOM 1257 C C . LEU A 1 175 ? 2.758 0.162 -2.625 1.00 98.12 175 LEU A C 1
ATOM 1259 O O . LEU A 1 175 ? 3.767 -0.353 -3.115 1.00 98.12 175 LEU A O 1
ATOM 1263 N N . PRO A 1 176 ? 2.089 1.147 -3.253 1.00 97.12 176 PRO A N 1
ATOM 1264 C CA . PRO A 1 176 ? 2.494 1.701 -4.544 1.00 97.12 176 PRO A CA 1
ATOM 1265 C C . PRO A 1 176 ? 3.557 2.803 -4.407 1.00 97.12 176 PRO A C 1
ATOM 1267 O O . PRO A 1 176 ? 3.921 3.446 -5.387 1.00 97.12 176 PRO A O 1
ATOM 1270 N N . PHE A 1 177 ? 4.071 3.024 -3.199 1.00 96.50 177 PHE A N 1
ATOM 1271 C CA . PHE A 1 177 ? 5.144 3.961 -2.886 1.00 96.50 177 PHE A CA 1
ATOM 1272 C C . PHE A 1 177 ? 6.008 3.403 -1.756 1.00 96.50 177 PHE A C 1
ATOM 1274 O O . PHE A 1 177 ? 5.658 2.412 -1.117 1.00 96.50 177 PHE A O 1
ATOM 1281 N N . THR A 1 178 ? 7.131 4.062 -1.504 1.00 97.44 178 THR A N 1
ATOM 1282 C CA . THR A 1 178 ? 7.962 3.793 -0.333 1.00 97.44 178 THR A CA 1
ATOM 1283 C C . THR A 1 178 ? 7.555 4.712 0.810 1.00 97.44 178 THR A C 1
ATOM 1285 O O . THR A 1 178 ? 7.348 5.899 0.583 1.00 97.44 178 THR A O 1
ATOM 1288 N N . VAL A 1 179 ? 7.471 4.174 2.026 1.00 98.12 179 VAL A N 1
ATOM 1289 C CA . VAL A 1 179 ? 7.436 4.947 3.271 1.00 98.12 179 VAL A CA 1
ATOM 1290 C C . VAL A 1 179 ? 8.863 5.012 3.809 1.00 98.12 179 VAL A C 1
ATOM 1292 O O . VAL A 1 179 ? 9.427 3.991 4.212 1.00 98.12 179 VAL A O 1
ATOM 1295 N N . ALA A 1 180 ? 9.462 6.198 3.762 1.00 97.50 180 ALA A N 1
ATOM 1296 C CA . ALA A 1 180 ? 10.781 6.478 4.318 1.00 97.50 180 ALA A CA 1
ATOM 1297 C C . ALA A 1 180 ? 10.771 6.487 5.855 1.00 97.50 180 ALA A C 1
ATOM 1299 O O . ALA A 1 180 ? 9.712 6.487 6.486 1.00 97.50 180 ALA A O 1
ATOM 1300 N N . ARG A 1 181 ? 11.967 6.492 6.447 1.00 97.38 181 ARG A N 1
ATOM 1301 C CA . ARG A 1 181 ? 12.153 6.712 7.888 1.00 97.38 181 ARG A CA 1
ATOM 1302 C C . ARG A 1 181 ? 12.227 8.201 8.200 1.00 97.38 181 ARG A C 1
ATOM 1304 O O . ARG A 1 181 ? 11.630 8.646 9.169 1.00 97.38 181 ARG A O 1
ATOM 1311 N N . ASP A 1 182 ? 12.894 8.970 7.348 1.00 96.06 182 ASP A N 1
ATOM 1312 C CA . ASP A 1 182 ? 13.012 10.415 7.493 1.00 96.06 182 ASP A CA 1
ATOM 1313 C C . ASP A 1 182 ? 12.399 11.148 6.291 1.00 96.06 182 ASP A C 1
ATOM 1315 O O . ASP A 1 182 ? 12.467 10.680 5.152 1.00 96.06 182 ASP A O 1
ATOM 1319 N N . ALA A 1 183 ? 11.787 12.311 6.530 1.00 94.94 183 ALA A N 1
ATOM 1320 C CA . ALA A 1 183 ? 11.202 13.121 5.461 1.00 94.94 183 ALA A CA 1
ATOM 1321 C C . ALA A 1 183 ? 12.264 13.610 4.458 1.00 94.94 183 ALA A C 1
ATOM 1323 O O . ALA A 1 183 ? 11.987 13.699 3.263 1.00 94.94 183 ALA A O 1
ATOM 1324 N N . GLY A 1 184 ? 13.486 13.876 4.926 1.00 93.75 184 GLY A N 1
ATOM 1325 C CA . GLY A 1 184 ? 14.625 14.306 4.117 1.00 93.75 184 GLY A CA 1
ATOM 1326 C C . GLY A 1 184 ? 15.217 13.212 3.223 1.00 93.75 184 GLY A C 1
ATOM 1327 O O . GLY A 1 184 ? 16.112 13.488 2.420 1.00 93.75 184 GLY A O 1
ATOM 1328 N N . ASP A 1 185 ? 14.732 11.972 3.321 1.00 94.75 185 ASP A N 1
ATOM 1329 C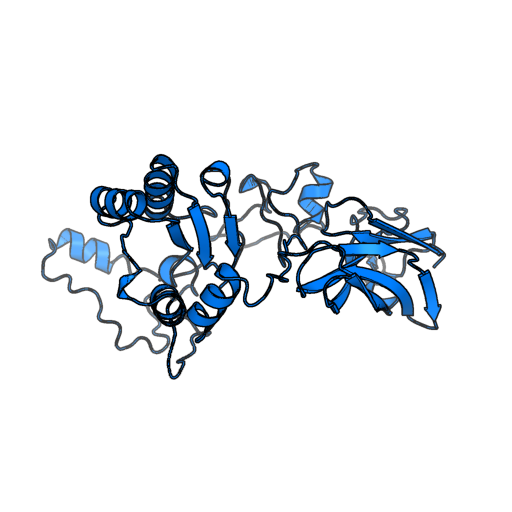 CA . ASP A 1 185 ? 15.112 10.893 2.405 1.00 94.75 185 ASP A CA 1
ATOM 1330 C C . ASP A 1 185 ? 14.400 11.009 1.052 1.00 94.75 185 ASP A C 1
ATOM 1332 O O . ASP A 1 185 ? 14.906 10.526 0.032 1.00 94.75 185 ASP A O 1
ATOM 1336 N N . TYR A 1 186 ? 13.253 11.690 1.019 1.00 93.06 186 TYR A N 1
ATOM 1337 C CA . TYR A 1 186 ? 12.558 12.014 -0.219 1.00 93.06 186 TYR A CA 1
ATOM 1338 C C . TYR A 1 186 ? 13.276 13.122 -1.006 1.00 93.06 186 TYR A C 1
ATOM 1340 O O . TYR A 1 186 ? 14.173 13.800 -0.492 1.00 93.06 186 TYR A O 1
ATOM 1348 N N . PRO A 1 187 ? 12.917 13.318 -2.289 1.00 90.50 187 PRO A N 1
ATOM 1349 C CA . PRO A 1 187 ? 13.338 14.496 -3.027 1.00 90.50 187 PRO A CA 1
ATOM 1350 C C . PRO A 1 187 ? 13.031 15.798 -2.287 1.00 90.50 187 PRO A C 1
ATOM 1352 O O . PRO A 1 187 ? 11.988 15.882 -1.637 1.00 90.50 187 PRO A O 1
ATOM 1355 N N . PRO A 1 188 ? 13.929 16.801 -2.376 1.00 88.00 188 PRO A N 1
ATOM 1356 C CA . PRO A 1 188 ? 13.661 18.101 -1.788 1.00 88.00 188 PRO A CA 1
ATOM 1357 C C . PRO A 1 188 ? 12.358 18.635 -2.375 1.00 88.00 188 PRO A C 1
ATOM 1359 O O . PRO A 1 188 ? 12.160 18.618 -3.591 1.00 88.00 188 PRO A O 1
ATOM 1362 N N . PHE A 1 189 ? 11.475 19.074 -1.490 1.00 88.19 189 PHE A N 1
ATOM 1363 C CA . PHE A 1 189 ? 10.170 19.588 -1.849 1.00 88.19 189 PHE A CA 1
ATOM 1364 C C . PHE A 1 189 ? 10.024 20.994 -1.285 1.00 88.19 189 PHE A C 1
ATOM 1366 O O . PHE A 1 189 ? 10.243 21.223 -0.096 1.00 88.19 189 PHE A O 1
ATOM 1373 N N . ASP A 1 190 ? 9.655 21.915 -2.160 1.00 86.56 190 ASP A N 1
ATOM 1374 C CA . ASP A 1 190 ? 9.299 23.281 -1.823 1.00 86.56 190 ASP A CA 1
ATOM 1375 C C . ASP A 1 190 ? 7.967 23.578 -2.513 1.00 86.56 190 ASP A C 1
ATOM 1377 O O . ASP A 1 190 ? 7.871 23.533 -3.740 1.00 86.56 190 ASP A O 1
ATOM 1381 N N . ARG A 1 191 ? 6.932 23.829 -1.705 1.00 84.00 191 ARG A N 1
ATOM 1382 C CA . ARG A 1 191 ? 5.564 24.075 -2.184 1.00 84.00 191 ARG A CA 1
ATOM 1383 C C . ARG A 1 191 ? 5.463 25.365 -3.002 1.00 84.00 191 ARG A C 1
ATOM 1385 O O . ARG A 1 191 ? 4.554 25.503 -3.810 1.00 84.00 191 ARG A O 1
ATOM 1392 N N . ASP A 1 192 ? 6.374 26.305 -2.754 1.00 84.12 192 ASP A N 1
ATOM 1393 C CA . ASP A 1 192 ? 6.388 27.632 -3.365 1.00 84.12 192 ASP A CA 1
ATOM 1394 C C . ASP A 1 192 ? 7.390 27.690 -4.536 1.00 84.12 192 ASP A C 1
ATOM 1396 O O . ASP A 1 192 ? 7.647 28.756 -5.107 1.00 84.12 192 ASP A O 1
ATOM 1400 N N . ALA A 1 193 ? 7.964 26.542 -4.920 1.00 88.06 193 ALA A N 1
ATOM 1401 C CA . ALA A 1 193 ? 8.937 26.456 -5.995 1.00 88.06 193 ALA A CA 1
ATOM 1402 C C . ALA A 1 193 ? 8.322 26.839 -7.348 1.00 88.06 193 ALA A C 1
ATOM 1404 O O . ALA A 1 193 ? 7.390 26.212 -7.847 1.00 88.06 193 ALA A O 1
ATOM 1405 N N . VAL A 1 194 ? 8.937 27.817 -8.012 1.00 92.62 194 VAL A N 1
ATOM 1406 C CA . VAL A 1 194 ? 8.605 28.195 -9.399 1.00 92.62 194 VAL A CA 1
ATOM 1407 C C . VAL A 1 194 ? 9.320 27.330 -10.445 1.00 92.62 194 VAL A C 1
ATOM 1409 O O . VAL A 1 194 ? 9.026 27.420 -11.636 1.00 92.62 194 VAL A O 1
ATOM 1412 N N . ALA A 1 195 ? 10.277 26.504 -10.015 1.00 92.19 195 ALA A N 1
ATOM 1413 C CA . ALA A 1 195 ? 10.988 25.542 -10.847 1.00 92.19 195 ALA A CA 1
ATOM 1414 C C . ALA A 1 195 ? 11.492 24.367 -9.997 1.00 92.19 195 ALA A C 1
ATOM 1416 O O . ALA A 1 195 ? 11.972 24.559 -8.883 1.00 92.19 195 ALA A O 1
ATOM 1417 N N . VAL A 1 196 ? 11.444 23.157 -10.557 1.00 89.62 196 VAL A N 1
ATOM 1418 C CA . VAL A 1 196 ? 11.967 21.933 -9.938 1.00 89.62 196 VAL A CA 1
ATOM 1419 C C . VAL A 1 196 ? 12.798 21.161 -10.960 1.00 89.62 196 VAL A C 1
ATOM 1421 O O . VAL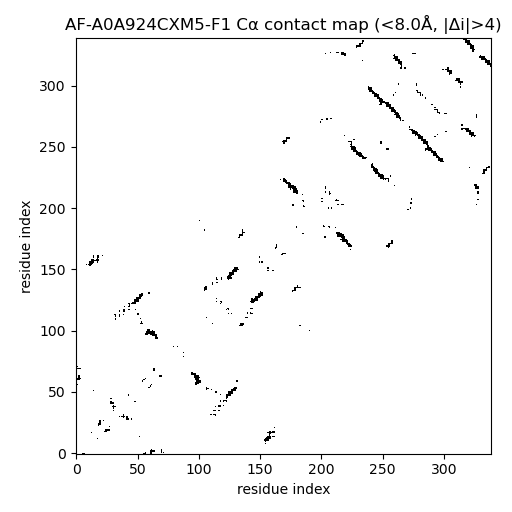 A 1 196 ? 12.460 21.108 -12.142 1.00 89.62 196 VAL A O 1
ATOM 1424 N N . THR A 1 197 ? 13.905 20.569 -10.514 1.00 88.50 197 THR A N 1
ATOM 1425 C CA . THR A 1 197 ? 14.710 19.655 -11.334 1.00 88.50 197 THR A CA 1
ATOM 1426 C C . THR A 1 197 ? 14.454 18.230 -10.872 1.00 88.50 197 THR A C 1
ATOM 1428 O O . THR A 1 197 ? 14.755 17.888 -9.730 1.00 88.50 197 THR A O 1
ATOM 1431 N N . TYR A 1 198 ? 13.921 17.397 -11.764 1.00 83.50 198 TYR A N 1
ATOM 1432 C CA . TYR A 1 198 ? 13.836 15.957 -11.545 1.00 83.50 198 TYR A CA 1
ATOM 1433 C C . TYR A 1 198 ? 15.128 15.314 -12.035 1.00 83.50 198 TYR A C 1
ATOM 1435 O O . TYR A 1 198 ? 15.475 15.432 -13.212 1.00 83.50 198 TYR A O 1
ATOM 1443 N N . ASP A 1 199 ? 15.854 14.661 -11.132 1.00 86.25 199 ASP A N 1
ATOM 1444 C CA . ASP A 1 199 ? 16.988 13.834 -11.517 1.00 86.25 199 ASP A CA 1
ATOM 1445 C C . ASP A 1 199 ? 16.511 12.435 -11.928 1.00 86.25 199 ASP A C 1
ATOM 1447 O O . ASP A 1 199 ? 15.318 12.116 -11.929 1.00 86.25 199 ASP A O 1
ATOM 1451 N N . TYR A 1 200 ? 17.465 11.591 -12.317 1.00 88.44 200 TYR A N 1
ATOM 1452 C CA . TYR A 1 200 ? 17.157 10.207 -12.640 1.00 88.44 200 TYR A CA 1
ATOM 1453 C C . TYR A 1 200 ? 16.505 9.503 -11.447 1.00 88.44 200 TYR A C 1
ATOM 1455 O O . TYR A 1 200 ? 15.600 8.719 -11.665 1.00 88.44 200 TYR A O 1
ATOM 1463 N N . TRP A 1 201 ? 16.903 9.811 -10.208 1.00 91.94 201 TRP A N 1
ATOM 1464 C CA . TRP A 1 201 ? 16.690 8.995 -9.017 1.00 91.94 201 TRP A CA 1
ATOM 1465 C C . TRP A 1 201 ? 15.478 9.423 -8.183 1.00 91.94 201 TRP A C 1
ATOM 1467 O O . TRP A 1 201 ? 15.520 10.357 -7.383 1.00 91.94 201 TRP A O 1
ATOM 1477 N N . HIS A 1 202 ? 14.412 8.632 -8.257 1.00 90.50 202 HIS A N 1
ATOM 1478 C CA . HIS A 1 202 ? 13.175 8.878 -7.517 1.00 90.50 202 HIS A CA 1
ATOM 1479 C C . HIS A 1 202 ? 12.619 7.609 -6.854 1.00 90.50 202 HIS A C 1
ATOM 1481 O O . HIS A 1 202 ? 13.024 6.483 -7.159 1.00 90.50 202 HIS A O 1
ATOM 1487 N N . GLY A 1 203 ? 11.661 7.788 -5.938 1.00 92.06 203 GLY A N 1
ATOM 1488 C CA . GLY A 1 203 ? 11.012 6.690 -5.216 1.00 92.06 203 GLY A CA 1
ATOM 1489 C C . GLY A 1 203 ? 12.014 5.774 -4.504 1.00 92.06 203 GLY A C 1
ATOM 1490 O O . GLY A 1 203 ? 13.011 6.239 -3.955 1.00 92.06 203 GLY A O 1
ATOM 1491 N N . TYR A 1 204 ? 11.772 4.460 -4.548 1.00 95.31 204 TYR A N 1
ATOM 1492 C CA . TYR A 1 204 ? 12.660 3.469 -3.926 1.00 95.31 204 TYR A CA 1
ATOM 1493 C C . TYR A 1 204 ? 14.084 3.480 -4.503 1.00 95.31 204 TYR A C 1
ATOM 1495 O O . TYR A 1 204 ? 15.025 3.150 -3.793 1.00 95.31 204 TYR A O 1
ATOM 1503 N N . ALA A 1 205 ? 14.279 3.869 -5.768 1.00 94.69 205 ALA A N 1
ATOM 1504 C CA . ALA A 1 205 ? 15.604 3.813 -6.379 1.00 94.69 205 ALA A CA 1
ATOM 1505 C C . ALA A 1 205 ? 16.569 4.843 -5.800 1.00 94.69 205 ALA A C 1
ATOM 1507 O O . ALA A 1 205 ? 17.756 4.558 -5.665 1.00 94.69 205 ALA A O 1
ATOM 1508 N N . ARG A 1 206 ? 16.054 6.013 -5.412 1.00 94.38 206 ARG A N 1
ATOM 1509 C CA . ARG A 1 206 ? 16.834 7.019 -4.691 1.00 94.38 206 ARG A CA 1
ATOM 1510 C C . ARG A 1 206 ? 17.306 6.498 -3.338 1.00 94.38 206 ARG A C 1
ATOM 1512 O O . ARG A 1 206 ? 18.485 6.606 -3.032 1.00 94.38 206 ARG A O 1
ATOM 1519 N N . LEU A 1 207 ? 16.401 5.896 -2.566 1.00 95.56 207 LEU A N 1
ATOM 1520 C CA . LEU A 1 207 ? 16.727 5.323 -1.258 1.00 95.56 207 LEU A CA 1
ATOM 1521 C C . LEU A 1 207 ? 17.792 4.226 -1.379 1.00 95.56 207 LEU A C 1
ATOM 1523 O O . LEU A 1 207 ? 18.777 4.246 -0.645 1.00 95.56 207 LEU A O 1
ATOM 1527 N N . VAL A 1 208 ? 17.652 3.339 -2.371 1.00 93.69 208 VAL A N 1
ATOM 1528 C CA . VAL A 1 208 ? 18.652 2.303 -2.668 1.00 93.69 208 VAL A CA 1
ATOM 1529 C C . VAL A 1 208 ? 20.006 2.916 -3.045 1.00 93.69 208 VAL A C 1
ATOM 1531 O O . VAL A 1 208 ? 21.023 2.498 -2.497 1.00 93.69 208 VAL A O 1
ATOM 1534 N N . ARG A 1 209 ? 20.035 3.919 -3.936 1.00 93.50 209 ARG A N 1
ATOM 1535 C CA . ARG A 1 209 ? 21.266 4.636 -4.323 1.00 93.50 209 ARG A CA 1
ATOM 1536 C C . ARG A 1 209 ? 21.962 5.263 -3.114 1.00 93.50 209 ARG A C 1
ATOM 1538 O O . ARG A 1 209 ? 23.178 5.166 -2.996 1.00 93.50 209 ARG A O 1
ATOM 1545 N N . ASP A 1 210 ? 21.192 5.894 -2.233 1.00 94.62 210 ASP A N 1
ATOM 1546 C CA . ASP A 1 210 ? 21.709 6.628 -1.074 1.00 94.62 210 ASP A CA 1
ATOM 1547 C C . ASP A 1 210 ? 22.026 5.713 0.124 1.00 94.62 210 ASP A C 1
ATOM 1549 O O . ASP A 1 210 ? 22.481 6.195 1.161 1.00 94.62 210 ASP A O 1
ATOM 1553 N N . GLY A 1 211 ? 21.784 4.401 0.009 1.00 94.94 211 GLY A N 1
ATOM 1554 C CA . GLY A 1 211 ? 21.998 3.439 1.092 1.00 94.94 211 GLY A CA 1
ATOM 1555 C C . GLY A 1 211 ? 21.048 3.634 2.277 1.00 94.94 211 GLY A C 1
ATOM 1556 O O . GLY A 1 211 ? 21.404 3.318 3.412 1.00 94.94 211 GLY A O 1
ATOM 1557 N N . LYS A 1 212 ? 19.851 4.177 2.030 1.00 96.12 212 LYS A N 1
ATOM 1558 C CA . LYS A 1 212 ? 18.860 4.512 3.057 1.00 96.12 212 LYS A CA 1
ATOM 1559 C C . LYS A 1 212 ? 17.732 3.476 3.077 1.00 96.12 212 LYS A C 1
ATOM 1561 O O . LYS A 1 212 ? 16.994 3.389 2.098 1.00 96.12 212 LYS A O 1
ATOM 1566 N N . PRO A 1 213 ? 17.564 2.699 4.161 1.00 95.50 213 PRO A N 1
ATOM 1567 C CA . PRO A 1 213 ? 16.527 1.677 4.221 1.00 95.50 213 PRO A CA 1
ATOM 1568 C C . PRO A 1 213 ? 15.140 2.299 4.391 1.00 95.50 213 PRO A C 1
ATOM 1570 O O . PRO A 1 213 ? 14.934 3.164 5.249 1.00 95.50 213 PRO A O 1
ATOM 1573 N N . ALA A 1 214 ? 14.161 1.804 3.638 1.00 97.38 214 ALA A N 1
ATOM 1574 C CA . ALA A 1 214 ? 12.773 2.186 3.845 1.00 97.38 214 ALA A CA 1
ATOM 1575 C C . ALA A 1 214 ? 12.238 1.690 5.199 1.00 97.38 214 ALA A C 1
ATOM 1577 O O . ALA A 1 214 ? 12.668 0.664 5.735 1.00 97.38 214 ALA A O 1
ATOM 1578 N N . ARG A 1 215 ? 11.227 2.383 5.737 1.00 97.69 215 ARG A N 1
ATOM 1579 C CA . ARG A 1 215 ? 10.365 1.807 6.776 1.00 97.69 215 ARG A CA 1
ATOM 1580 C C . ARG A 1 215 ? 9.460 0.745 6.157 1.00 97.69 215 ARG A C 1
ATOM 1582 O O . ARG A 1 215 ? 9.426 -0.382 6.638 1.00 97.69 215 ARG A O 1
ATOM 1589 N N . TYR A 1 216 ? 8.794 1.098 5.058 1.00 98.25 216 TYR A N 1
ATOM 1590 C CA . TYR A 1 216 ? 8.037 0.167 4.225 1.00 98.25 216 TYR A CA 1
ATOM 1591 C C . TYR A 1 216 ? 8.391 0.397 2.758 1.00 98.25 216 TYR A C 1
ATOM 1593 O O . TYR A 1 216 ? 8.050 1.428 2.181 1.00 98.25 216 TYR A O 1
ATOM 1601 N N . ALA A 1 217 ? 9.107 -0.545 2.149 1.00 97.81 217 ALA A N 1
ATOM 1602 C CA . ALA A 1 217 ? 9.557 -0.425 0.763 1.00 97.81 217 ALA A CA 1
ATOM 1603 C C . ALA A 1 217 ? 8.387 -0.472 -0.239 1.00 97.81 217 ALA A C 1
ATOM 1605 O O . ALA A 1 217 ? 7.358 -1.097 0.018 1.00 97.81 217 ALA A O 1
ATOM 1606 N N . PHE A 1 218 ? 8.570 0.114 -1.426 1.00 98.19 218 PHE A N 1
ATOM 1607 C CA . PHE A 1 218 ? 7.652 -0.067 -2.556 1.00 98.19 218 PHE A CA 1
ATOM 1608 C C . PHE A 1 218 ? 7.382 -1.563 -2.812 1.00 98.19 218 PHE A C 1
ATOM 1610 O O . PHE A 1 218 ? 8.311 -2.370 -2.905 1.00 98.19 218 PHE A O 1
ATOM 1617 N N . GLY A 1 219 ? 6.107 -1.940 -2.904 1.00 98.00 219 GLY A N 1
ATOM 1618 C CA . GLY A 1 219 ? 5.652 -3.328 -2.999 1.00 98.00 219 GLY A CA 1
ATOM 1619 C C . GLY A 1 219 ? 5.424 -4.033 -1.655 1.00 98.00 219 GLY A C 1
ATOM 1620 O O . GLY A 1 219 ? 4.853 -5.118 -1.650 1.00 98.00 219 GLY A O 1
ATOM 1621 N N . HIS A 1 220 ? 5.798 -3.442 -0.516 1.00 98.38 220 HIS A N 1
ATOM 1622 C CA . HIS A 1 220 ? 5.574 -4.041 0.803 1.00 98.38 220 HIS A CA 1
ATOM 1623 C C . HIS A 1 220 ? 4.077 -4.221 1.104 1.00 98.38 220 HIS A C 1
ATOM 1625 O O . HIS A 1 220 ? 3.245 -3.395 0.734 1.00 98.38 220 HIS A O 1
ATOM 1631 N N . GLY A 1 221 ? 3.734 -5.310 1.786 1.00 98.00 221 GLY A N 1
ATOM 1632 C CA . GLY A 1 221 ? 2.376 -5.617 2.223 1.00 98.00 221 GLY A CA 1
ATOM 1633 C C . GLY A 1 221 ? 2.339 -6.969 2.923 1.00 98.00 221 GLY A C 1
ATOM 1634 O O . GLY A 1 221 ? 3.059 -7.886 2.529 1.00 98.00 221 GLY A O 1
ATOM 1635 N N . LEU A 1 222 ? 1.529 -7.088 3.967 1.00 97.94 222 LEU A N 1
ATOM 1636 C CA . LEU A 1 222 ? 1.382 -8.326 4.727 1.00 97.94 222 LEU A CA 1
ATOM 1637 C C . LEU A 1 222 ? 0.083 -9.048 4.352 1.00 97.94 222 LEU A C 1
ATOM 1639 O O . LEU A 1 222 ? -0.801 -8.494 3.698 1.00 97.94 222 LEU A O 1
ATOM 1643 N N . SER A 1 223 ? -0.008 -10.302 4.779 1.00 98.19 223 SER A N 1
ATOM 1644 C CA . SER A 1 223 ? -1.167 -11.177 4.633 1.00 98.19 223 SER A CA 1
ATOM 1645 C C . SER A 1 223 ? -1.357 -11.950 5.938 1.00 98.19 223 SER A C 1
ATOM 1647 O O . SER A 1 223 ? -0.405 -12.132 6.693 1.00 98.19 223 SER A O 1
ATOM 1649 N N . TYR A 1 224 ? -2.572 -12.436 6.192 1.00 98.25 224 TYR A N 1
ATOM 1650 C CA . TYR A 1 224 ? -2.819 -13.423 7.250 1.00 98.25 224 TYR A CA 1
ATOM 1651 C C . TYR A 1 224 ? -2.333 -14.831 6.879 1.00 98.25 224 TYR A C 1
ATOM 1653 O O . TYR A 1 224 ? -2.434 -15.749 7.690 1.00 98.25 224 TYR A O 1
ATOM 1661 N N . SER A 1 225 ? -1.801 -15.011 5.667 1.00 97.75 225 SER A N 1
ATOM 1662 C CA . SER A 1 225 ? -1.184 -16.252 5.216 1.00 97.75 225 SER A CA 1
ATOM 1663 C C . SER A 1 225 ? 0.276 -16.061 4.801 1.00 97.75 225 SER A C 1
ATOM 1665 O O . SER A 1 225 ? 0.773 -14.943 4.663 1.00 97.75 225 SER A O 1
ATOM 1667 N N . CYS A 1 226 ? 0.964 -17.176 4.568 1.00 97.75 226 CYS A N 1
ATOM 1668 C CA . CYS A 1 226 ? 2.349 -17.217 4.110 1.00 97.75 226 CYS A CA 1
ATOM 1669 C C . CYS A 1 226 ? 2.428 -17.835 2.715 1.00 97.75 226 CYS A C 1
ATOM 1671 O O . CYS A 1 226 ? 1.678 -18.758 2.395 1.00 97.75 226 CYS A O 1
ATOM 1673 N N . PHE A 1 227 ? 3.363 -17.355 1.896 1.00 98.38 227 PHE A N 1
ATOM 1674 C CA . PHE A 1 227 ? 3.522 -17.822 0.523 1.00 98.38 227 PHE A CA 1
ATOM 1675 C C . PHE A 1 227 ? 4.972 -18.178 0.229 1.00 98.38 227 PHE A C 1
ATOM 1677 O O . PHE A 1 227 ? 5.896 -17.469 0.617 1.00 98.38 227 PHE A O 1
ATOM 1684 N N . THR A 1 228 ? 5.169 -19.266 -0.507 1.00 98.44 228 THR A N 1
ATOM 1685 C CA . THR A 1 228 ? 6.485 -19.666 -1.011 1.00 98.44 228 THR A CA 1
ATOM 1686 C C . THR A 1 228 ? 6.451 -19.774 -2.523 1.00 98.44 228 THR A C 1
ATOM 1688 O O . THR A 1 228 ? 5.403 -20.014 -3.128 1.00 98.44 228 THR A O 1
ATOM 1691 N N . THR A 1 229 ? 7.607 -19.577 -3.150 1.00 98.50 229 THR A N 1
ATOM 1692 C CA . THR A 1 229 ? 7.746 -19.646 -4.602 1.00 98.50 229 THR A CA 1
ATOM 1693 C C . THR A 1 229 ? 8.868 -20.592 -4.993 1.00 98.50 229 THR A C 1
ATOM 1695 O O . THR A 1 229 ? 9.865 -20.721 -4.284 1.00 98.50 229 THR A O 1
ATOM 1698 N N . ARG A 1 230 ? 8.698 -21.292 -6.117 1.00 98.50 230 ARG A N 1
ATOM 1699 C CA . ARG A 1 230 ? 9.718 -22.189 -6.673 1.00 98.50 230 ARG A CA 1
ATOM 1700 C C . ARG A 1 230 ? 9.618 -22.293 -8.187 1.00 98.50 230 ARG A C 1
ATOM 1702 O O . ARG A 1 230 ? 8.568 -22.021 -8.769 1.00 98.50 230 ARG A O 1
ATOM 1709 N N . ALA A 1 231 ? 10.692 -22.785 -8.799 1.00 97.94 231 ALA A N 1
ATOM 1710 C CA . ALA A 1 231 ? 10.745 -23.118 -10.221 1.00 97.94 231 ALA A CA 1
ATOM 1711 C C . ALA A 1 231 ? 10.372 -21.930 -11.128 1.00 97.94 231 ALA A C 1
ATOM 1713 O O . ALA A 1 231 ? 9.572 -22.075 -12.053 1.00 97.94 231 ALA A O 1
ATOM 1714 N N . LEU A 1 232 ? 10.948 -20.752 -10.853 1.00 98.69 232 LEU A N 1
ATOM 1715 C CA . LEU A 1 232 ? 10.865 -19.625 -11.778 1.00 98.69 232 LEU A CA 1
ATOM 1716 C C . LEU A 1 232 ? 11.559 -19.997 -13.093 1.00 98.69 232 LEU A C 1
ATOM 1718 O O . LEU A 1 232 ? 12.739 -20.345 -13.106 1.00 98.69 232 LEU A O 1
ATOM 1722 N N . THR A 1 233 ? 10.838 -19.890 -14.204 1.00 98.38 233 THR A N 1
ATOM 1723 C CA . THR A 1 233 ? 11.412 -20.027 -15.546 1.00 98.38 233 THR A CA 1
ATOM 1724 C C . THR A 1 233 ? 11.164 -18.760 -16.345 1.00 98.38 233 THR A C 1
ATOM 1726 O O . THR A 1 233 ? 10.144 -18.105 -16.150 1.00 98.38 233 THR A O 1
ATOM 1729 N N . ALA A 1 234 ? 12.099 -18.414 -17.230 1.00 98.19 234 ALA A N 1
ATOM 1730 C CA . ALA A 1 234 ? 12.001 -17.262 -18.118 1.00 98.19 234 ALA A CA 1
ATOM 1731 C C . ALA A 1 234 ? 12.413 -17.671 -19.532 1.00 98.19 234 ALA A C 1
ATOM 1733 O O . ALA A 1 234 ? 13.429 -18.345 -19.719 1.00 98.19 234 ALA A O 1
ATOM 1734 N N . ARG A 1 235 ? 11.626 -17.282 -20.537 1.00 97.88 235 ARG A N 1
ATOM 1735 C CA . ARG A 1 235 ? 11.923 -17.551 -21.949 1.00 97.88 235 ARG A CA 1
ATOM 1736 C C . ARG A 1 235 ? 11.558 -16.343 -22.796 1.00 97.88 235 ARG A C 1
ATOM 1738 O O . ARG A 1 235 ? 10.456 -15.814 -22.685 1.00 97.88 235 ARG A O 1
ATOM 1745 N N . ARG A 1 236 ? 12.456 -15.942 -23.696 1.00 97.19 236 ARG A N 1
ATOM 1746 C CA . ARG A 1 236 ? 12.129 -14.955 -24.729 1.00 97.19 236 ARG A CA 1
ATOM 1747 C C . ARG A 1 236 ? 11.183 -15.576 -25.758 1.00 97.19 236 ARG A C 1
ATOM 1749 O O . ARG A 1 236 ? 11.451 -16.656 -26.286 1.00 97.19 236 ARG A O 1
ATOM 1756 N N . ARG A 1 237 ? 10.102 -14.868 -26.070 1.00 96.81 237 ARG A N 1
ATOM 1757 C CA . ARG A 1 237 ? 9.132 -15.187 -27.120 1.00 96.81 237 ARG A CA 1
ATOM 1758 C C . ARG A 1 237 ? 8.871 -13.923 -27.930 1.00 96.81 237 ARG A C 1
ATOM 1760 O O . ARG A 1 237 ? 8.167 -13.025 -27.482 1.00 96.81 237 ARG A O 1
ATOM 1767 N N . GLY A 1 238 ? 9.482 -13.843 -29.112 1.00 95.62 238 GLY A N 1
ATOM 1768 C CA . GLY A 1 238 ? 9.378 -12.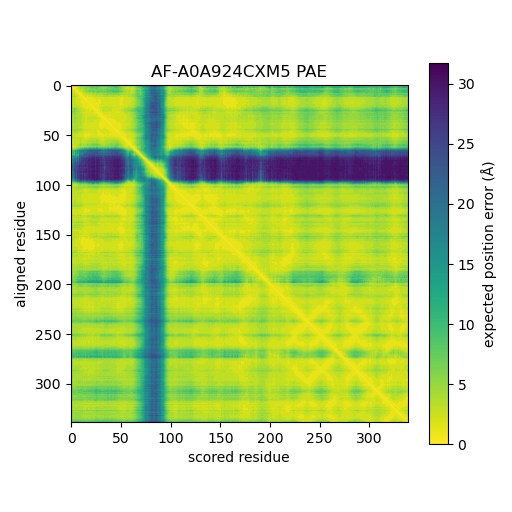670 -29.979 1.00 95.62 238 GLY A CA 1
ATOM 1769 C C . GLY A 1 238 ? 9.873 -11.393 -29.292 1.00 95.62 238 GLY A C 1
ATOM 1770 O O . GLY A 1 238 ? 11.059 -11.270 -28.967 1.00 95.62 238 GLY A O 1
ATOM 1771 N N . ASP A 1 239 ? 8.946 -10.459 -29.086 1.00 96.62 239 ASP A N 1
ATOM 1772 C CA . ASP A 1 239 ? 9.151 -9.131 -28.504 1.00 96.62 239 ASP A CA 1
ATOM 1773 C C . ASP A 1 239 ? 8.914 -9.070 -26.985 1.00 96.62 239 ASP A C 1
ATOM 1775 O O . ASP A 1 239 ? 8.905 -7.983 -26.405 1.00 96.62 239 ASP A O 1
ATOM 1779 N N . ALA A 1 240 ? 8.734 -10.217 -26.330 1.00 98.19 240 ALA A N 1
ATOM 1780 C CA . ALA A 1 240 ? 8.484 -10.304 -24.900 1.00 98.19 240 ALA A CA 1
ATOM 1781 C C . ALA A 1 240 ? 9.242 -11.458 -24.238 1.00 98.19 240 ALA A C 1
ATOM 1783 O O . ALA A 1 240 ? 9.805 -12.345 -24.885 1.00 98.19 240 ALA A O 1
ATOM 1784 N N . ILE A 1 241 ? 9.240 -11.435 -22.912 1.00 98.50 241 ILE A N 1
ATOM 1785 C CA . ILE A 1 241 ? 9.738 -12.494 -22.046 1.00 98.50 241 ILE A CA 1
ATOM 1786 C C . ILE A 1 241 ? 8.531 -13.055 -21.309 1.00 98.50 241 ILE A C 1
ATOM 1788 O O . ILE A 1 241 ? 7.789 -12.316 -20.661 1.00 98.50 241 ILE A O 1
ATOM 1792 N N . GLU A 1 242 ? 8.328 -14.357 -21.432 1.00 98.56 242 GLU A N 1
ATOM 1793 C CA . GLU A 1 242 ? 7.313 -15.101 -20.698 1.00 98.56 242 GLU A CA 1
ATOM 1794 C C . GLU A 1 242 ? 7.971 -15.765 -19.496 1.00 98.56 242 GLU A C 1
ATOM 1796 O O . GLU A 1 242 ? 9.013 -16.419 -19.629 1.00 98.56 242 GLU A O 1
ATOM 1801 N N . LEU A 1 243 ? 7.368 -15.581 -18.325 1.00 98.69 243 LEU A N 1
ATOM 1802 C CA . LEU A 1 243 ? 7.846 -16.156 -17.082 1.00 98.69 243 LEU A CA 1
ATOM 1803 C C . LEU A 1 243 ? 6.735 -16.917 -16.375 1.00 98.69 243 LEU A C 1
ATOM 1805 O O . LEU A 1 243 ? 5.578 -16.500 -16.372 1.00 98.69 243 LEU A O 1
ATOM 1809 N N . THR A 1 244 ? 7.108 -18.017 -15.730 1.00 98.69 244 THR A N 1
ATOM 1810 C CA . THR A 1 244 ? 6.198 -18.797 -14.889 1.00 98.69 244 THR A CA 1
ATOM 1811 C C . THR A 1 244 ? 6.856 -19.118 -13.563 1.00 98.69 244 THR A C 1
ATOM 1813 O O . THR A 1 244 ? 8.033 -19.476 -13.542 1.00 98.69 244 THR A O 1
ATOM 1816 N N . VAL A 1 245 ? 6.097 -19.068 -12.473 1.00 98.81 245 VAL A N 1
ATOM 1817 C CA . VAL A 1 245 ? 6.561 -19.473 -11.141 1.00 98.81 245 VAL A CA 1
ATOM 1818 C C . VAL A 1 245 ? 5.464 -20.246 -10.418 1.00 98.81 245 VAL A C 1
ATOM 1820 O O . VAL A 1 245 ? 4.290 -19.887 -10.503 1.00 98.81 245 VAL A O 1
ATOM 1823 N N . ALA A 1 246 ? 5.830 -21.320 -9.721 1.00 98.81 246 ALA A N 1
ATOM 1824 C CA . ALA A 1 246 ? 4.904 -22.015 -8.837 1.00 98.81 246 ALA A CA 1
ATOM 1825 C C . ALA A 1 246 ? 4.822 -21.263 -7.508 1.00 98.81 246 ALA A C 1
ATOM 1827 O O . ALA A 1 246 ? 5.855 -21.000 -6.892 1.00 98.81 246 ALA A O 1
ATOM 1828 N N . VAL A 1 247 ? 3.608 -20.943 -7.071 1.00 98.81 247 VAL A N 1
ATOM 1829 C CA . VAL A 1 247 ? 3.323 -20.243 -5.818 1.00 98.81 247 VAL A CA 1
ATOM 1830 C C . VAL A 1 247 ? 2.462 -21.137 -4.950 1.00 98.81 247 VAL A C 1
ATOM 1832 O O . VAL A 1 247 ? 1.420 -21.603 -5.408 1.00 98.81 247 VAL A O 1
ATOM 1835 N N . ALA A 1 248 ? 2.897 -21.376 -3.719 1.00 98.75 248 ALA A N 1
ATOM 1836 C CA . ALA A 1 248 ? 2.173 -22.173 -2.742 1.00 98.75 248 ALA A CA 1
ATOM 1837 C C . ALA A 1 248 ? 1.748 -21.299 -1.564 1.00 98.75 248 ALA A C 1
ATOM 1839 O O . ALA A 1 248 ? 2.569 -20.553 -1.027 1.00 98.75 248 ALA A O 1
ATOM 1840 N N . ASN A 1 249 ? 0.489 -21.418 -1.151 1.00 98.75 249 ASN A N 1
ATOM 1841 C CA . ASN A 1 249 ? 0.013 -20.877 0.114 1.00 98.75 249 ASN A CA 1
ATOM 1842 C C . ASN A 1 249 ? 0.339 -21.884 1.225 1.00 98.75 249 ASN A C 1
ATOM 1844 O O . ASN A 1 249 ? -0.243 -22.964 1.286 1.00 98.75 249 ASN A O 1
ATOM 1848 N N . THR A 1 250 ? 1.295 -21.537 2.081 1.00 98.56 250 THR A N 1
ATOM 1849 C CA . THR A 1 250 ? 1.781 -22.384 3.179 1.00 98.56 250 THR A CA 1
ATOM 1850 C C . THR A 1 250 ? 1.225 -21.970 4.538 1.00 98.56 250 THR A C 1
ATOM 1852 O O . THR A 1 250 ? 1.638 -22.532 5.549 1.00 98.56 250 THR A O 1
ATOM 1855 N N . GLY A 1 251 ? 0.344 -20.968 4.586 1.00 97.62 251 GLY A N 1
ATOM 1856 C CA . GLY A 1 251 ? -0.357 -20.601 5.812 1.00 97.62 251 GLY A CA 1
ATOM 1857 C C . GLY A 1 251 ? -1.642 -21.404 6.014 1.00 97.62 251 GLY A C 1
ATOM 1858 O O . GLY A 1 251 ? -1.884 -22.426 5.370 1.00 97.62 251 GLY A O 1
ATOM 1859 N N . THR A 1 252 ? -2.466 -20.939 6.949 1.00 96.50 252 THR A N 1
ATOM 1860 C CA . THR A 1 252 ? -3.638 -21.669 7.458 1.00 96.50 252 THR A CA 1
ATOM 1861 C C . THR A 1 252 ? -4.971 -21.167 6.909 1.00 96.50 252 THR A C 1
ATOM 1863 O O . THR A 1 252 ? -6.001 -21.784 7.170 1.00 96.50 252 THR A O 1
ATOM 1866 N N . CYS A 1 253 ? -4.977 -20.076 6.141 1.00 96.62 253 CYS A N 1
ATOM 1867 C CA . CYS A 1 253 ? -6.190 -19.490 5.577 1.00 96.62 253 CYS A CA 1
ATOM 1868 C C . CYS A 1 253 ? -6.078 -19.276 4.063 1.00 96.62 253 CYS A C 1
ATOM 1870 O O . CYS A 1 253 ? -4.984 -19.216 3.493 1.00 96.62 253 CYS A O 1
ATOM 1872 N N . ALA A 1 254 ? -7.230 -19.179 3.398 1.00 97.69 254 ALA A N 1
ATOM 1873 C CA . ALA A 1 254 ? -7.282 -18.747 2.009 1.00 97.69 254 ALA A CA 1
ATOM 1874 C C . ALA A 1 254 ? -6.911 -17.262 1.919 1.00 97.69 254 ALA A C 1
ATOM 1876 O O . ALA A 1 254 ? -7.376 -16.449 2.718 1.00 97.69 254 ALA A O 1
ATOM 1877 N N . ALA A 1 255 ? -6.079 -16.909 0.946 1.00 98.25 255 ALA A N 1
ATOM 1878 C CA . ALA A 1 255 ? -5.613 -15.542 0.784 1.00 98.25 255 ALA A CA 1
ATOM 1879 C C . ALA A 1 255 ? -5.210 -15.256 -0.663 1.00 98.25 255 ALA A C 1
ATOM 1881 O O . ALA A 1 255 ? -4.800 -16.143 -1.419 1.00 98.25 255 ALA A O 1
ATOM 1882 N N . ASP A 1 256 ? -5.303 -13.982 -1.022 1.00 98.19 256 ASP A N 1
ATOM 1883 C CA . ASP A 1 256 ? -4.778 -13.474 -2.277 1.00 98.19 256 ASP A CA 1
ATOM 1884 C C . ASP A 1 256 ? -3.318 -13.059 -2.111 1.00 98.19 256 ASP A C 1
ATOM 1886 O O . ASP A 1 256 ? -2.936 -12.443 -1.116 1.00 98.19 256 ASP A O 1
ATOM 1890 N N . HIS A 1 257 ? -2.514 -13.340 -3.130 1.00 98.25 257 HIS A N 1
ATOM 1891 C CA . HIS A 1 257 ? -1.111 -12.969 -3.188 1.00 98.25 257 HIS A CA 1
ATOM 1892 C C . HIS A 1 257 ? -0.801 -12.227 -4.482 1.00 98.25 257 HIS A C 1
ATOM 1894 O O . HIS A 1 257 ? -1.172 -12.666 -5.572 1.00 98.25 257 HIS A O 1
ATOM 1900 N N . VAL A 1 258 ? -0.081 -11.112 -4.367 1.00 98.56 258 VAL A N 1
ATOM 1901 C CA . VAL A 1 258 ? 0.479 -10.396 -5.516 1.00 98.56 258 VAL A CA 1
ATOM 1902 C C . VAL A 1 258 ? 1.918 -10.851 -5.717 1.00 98.56 258 VAL A C 1
ATOM 1904 O O . VAL A 1 258 ? 2.780 -10.554 -4.890 1.00 98.56 258 VAL A O 1
ATOM 1907 N N . VAL A 1 259 ? 2.161 -11.558 -6.819 1.00 98.69 259 VAL A N 1
ATOM 1908 C CA . VAL A 1 259 ? 3.496 -11.956 -7.272 1.00 98.69 259 VAL A CA 1
ATOM 1909 C C . VAL A 1 259 ? 4.134 -10.758 -7.966 1.00 98.69 259 VAL A C 1
ATOM 1911 O O . VAL A 1 259 ? 3.647 -10.333 -9.013 1.00 98.69 259 VAL A O 1
ATOM 1914 N N . LEU A 1 260 ? 5.214 -10.223 -7.395 1.00 98.75 260 LEU A N 1
ATOM 1915 C CA . LEU A 1 260 ? 5.978 -9.110 -7.961 1.00 98.75 260 LEU A CA 1
ATOM 1916 C C . LEU A 1 260 ? 7.223 -9.648 -8.673 1.00 98.75 260 LEU A C 1
ATOM 1918 O O . LEU A 1 260 ? 8.061 -10.314 -8.059 1.00 98.75 260 LEU A O 1
ATOM 1922 N N . LEU A 1 261 ? 7.336 -9.357 -9.969 1.00 98.81 261 LEU A N 1
ATOM 1923 C CA . LEU A 1 261 ? 8.499 -9.684 -10.782 1.00 98.81 261 LEU A CA 1
ATOM 1924 C C . LEU A 1 261 ? 9.309 -8.422 -11.057 1.00 98.81 261 LEU A C 1
ATOM 1926 O O . LEU A 1 261 ? 8.808 -7.474 -11.666 1.00 98.81 261 LEU A O 1
ATOM 1930 N N . TRP A 1 262 ? 10.583 -8.454 -10.690 1.00 98.44 262 TRP A N 1
ATOM 1931 C CA . TRP A 1 262 ? 11.513 -7.358 -10.911 1.00 98.44 262 TRP A CA 1
ATOM 1932 C C . TRP A 1 262 ? 12.549 -7.728 -11.970 1.00 98.44 262 TRP A C 1
ATOM 1934 O O . TRP A 1 262 ? 12.971 -8.880 -12.052 1.00 98.44 262 TRP A O 1
ATOM 1944 N N . ALA A 1 263 ? 12.961 -6.751 -12.769 1.00 98.00 263 ALA A N 1
ATOM 1945 C CA . ALA A 1 263 ? 14.054 -6.864 -13.723 1.00 98.00 263 ALA A CA 1
ATOM 1946 C C . ALA A 1 263 ? 15.262 -6.070 -13.217 1.00 98.00 263 ALA A C 1
ATOM 1948 O O . ALA A 1 263 ? 15.150 -4.880 -12.922 1.00 98.00 263 ALA A O 1
ATOM 1949 N N . GLU A 1 264 ? 16.406 -6.732 -13.132 1.00 96.94 264 GLU A N 1
ATOM 1950 C CA . GLU A 1 264 ? 17.710 -6.140 -12.846 1.00 96.94 264 GLU A CA 1
ATOM 1951 C C . GLU A 1 264 ? 18.500 -6.082 -14.163 1.00 96.94 264 GLU A C 1
ATOM 1953 O O . GLU A 1 264 ? 18.685 -7.131 -14.801 1.00 96.94 264 GLU A O 1
ATOM 1958 N N . PRO A 1 265 ? 18.916 -4.880 -14.601 1.00 95.31 265 PRO A N 1
ATOM 1959 C CA . PRO A 1 265 ? 19.682 -4.713 -15.831 1.00 95.31 265 PRO A CA 1
ATOM 1960 C C . PRO A 1 265 ? 21.109 -5.284 -15.706 1.00 95.31 265 PRO A C 1
ATOM 1962 O O . PRO A 1 2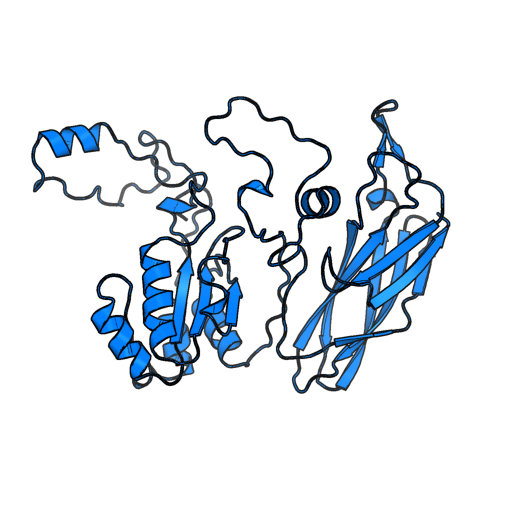65 ? 21.589 -5.488 -14.588 1.00 95.31 265 PRO A O 1
ATOM 1965 N N . PRO A 1 266 ? 21.813 -5.508 -16.834 1.00 95.19 26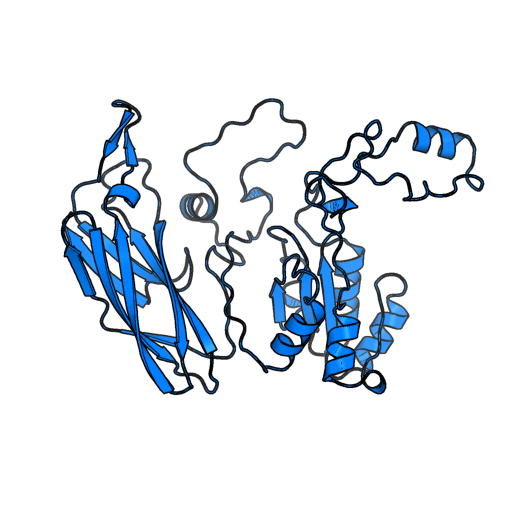6 PRO A N 1
ATOM 1966 C CA . PRO A 1 266 ? 23.211 -5.947 -16.845 1.00 95.19 266 PRO A CA 1
ATOM 1967 C C . PRO A 1 266 ? 24.174 -5.009 -16.098 1.00 95.19 266 PRO A C 1
ATOM 1969 O O . PRO A 1 266 ? 25.171 -5.480 -15.554 1.00 95.19 266 PRO A O 1
ATOM 1972 N N . GLY A 1 267 ? 23.883 -3.704 -16.048 1.00 93.25 267 GLY A N 1
ATOM 1973 C CA . GLY A 1 267 ? 24.645 -2.724 -15.265 1.00 93.25 267 GLY A CA 1
ATOM 1974 C C . GLY A 1 267 ? 25.877 -2.151 -15.971 1.00 93.25 267 GLY A C 1
ATOM 1975 O O . GLY A 1 267 ? 26.769 -1.619 -15.319 1.00 93.25 267 GLY A O 1
ATOM 1976 N N . SER A 1 268 ? 25.932 -2.255 -17.297 1.00 91.81 268 SER A N 1
ATOM 1977 C CA . SER A 1 268 ? 26.958 -1.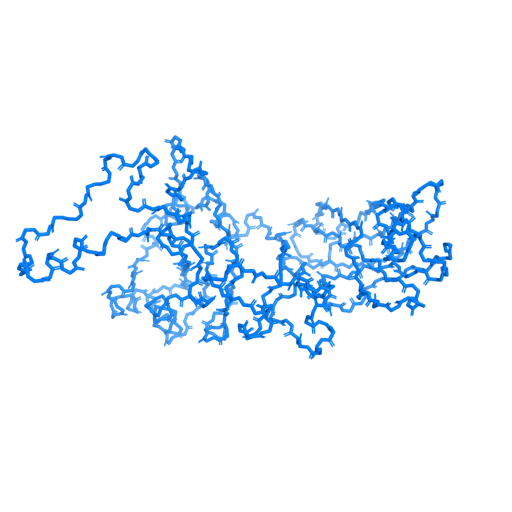657 -18.159 1.00 91.81 268 SER A CA 1
ATOM 1978 C C . SER A 1 268 ? 26.705 -0.178 -18.490 1.00 91.81 268 SER A C 1
ATOM 1980 O O . SER A 1 268 ? 27.591 0.483 -19.030 1.00 91.81 268 SER A O 1
ATOM 1982 N N . ILE A 1 269 ? 25.517 0.345 -18.166 1.00 90.19 269 ILE A N 1
ATOM 1983 C CA . ILE A 1 269 ? 25.093 1.721 -18.456 1.00 90.19 269 ILE A CA 1
ATOM 1984 C C . ILE A 1 269 ? 24.934 2.506 -17.151 1.00 90.19 269 ILE A C 1
ATOM 1986 O O . ILE A 1 269 ? 24.215 2.077 -16.251 1.00 90.19 269 ILE A O 1
ATOM 1990 N N . ASP A 1 270 ? 25.567 3.678 -17.078 1.00 88.88 270 ASP A N 1
ATOM 1991 C CA . ASP A 1 270 ? 25.481 4.611 -15.949 1.00 88.88 270 ASP A CA 1
ATOM 1992 C C . ASP A 1 270 ? 24.652 5.859 -16.337 1.00 88.88 270 ASP A C 1
ATOM 1994 O O . ASP A 1 270 ? 24.877 6.408 -17.422 1.00 88.88 270 ASP A O 1
ATOM 1998 N N . PRO A 1 271 ? 23.691 6.326 -15.509 1.00 89.12 271 PRO A N 1
ATOM 1999 C CA . PRO A 1 271 ? 23.245 5.757 -14.234 1.00 89.12 271 PRO A CA 1
ATOM 2000 C C . PRO A 1 271 ? 22.391 4.487 -14.375 1.00 89.12 271 PRO A C 1
ATOM 2002 O O . PRO A 1 271 ? 21.401 4.434 -15.114 1.00 89.12 271 PRO A O 1
ATOM 2005 N N . CYS A 1 272 ? 22.727 3.471 -13.580 1.00 88.31 272 CYS A N 1
ATOM 2006 C CA . CYS A 1 272 ? 22.018 2.194 -13.561 1.00 88.31 272 CYS A CA 1
ATOM 2007 C C . CYS A 1 272 ? 20.900 2.201 -12.512 1.00 88.31 272 CYS A C 1
ATOM 2009 O O . CYS A 1 272 ? 21.160 2.265 -11.312 1.00 88.31 272 CYS A O 1
ATOM 2011 N N . TRP A 1 273 ? 19.639 2.109 -12.945 1.00 89.38 273 TRP A N 1
ATOM 2012 C CA . TRP A 1 273 ? 18.542 1.902 -11.995 1.00 89.38 273 TRP A CA 1
ATOM 2013 C C . TRP A 1 273 ? 18.757 0.573 -11.260 1.00 89.38 273 TRP A C 1
ATOM 2015 O O . TRP A 1 273 ? 19.216 -0.379 -11.893 1.00 89.38 273 TRP A O 1
ATOM 2025 N N . PRO A 1 274 ? 18.379 0.454 -9.974 1.00 88.56 274 PRO A N 1
ATOM 2026 C CA . PRO A 1 274 ? 18.345 -0.843 -9.306 1.00 88.56 274 PRO A CA 1
ATOM 2027 C C . PRO A 1 274 ? 17.296 -1.760 -9.971 1.00 88.56 274 PRO A C 1
ATOM 2029 O O . PRO A 1 274 ? 16.885 -1.576 -11.119 1.00 88.56 274 PRO A O 1
ATOM 2032 N N . ARG A 1 275 ? 16.791 -2.768 -9.262 1.00 93.44 275 ARG A N 1
ATOM 2033 C CA . ARG A 1 275 ? 15.694 -3.582 -9.798 1.00 93.44 275 ARG A CA 1
ATOM 2034 C C . ARG A 1 275 ? 14.453 -2.735 -10.114 1.00 93.44 275 ARG A C 1
ATOM 2036 O O . ARG A 1 275 ? 14.028 -1.923 -9.299 1.00 93.44 275 ARG A O 1
ATOM 2043 N N . ARG A 1 276 ? 13.848 -2.940 -11.285 1.00 95.06 276 ARG A N 1
ATOM 2044 C CA . ARG A 1 276 ? 12.598 -2.294 -11.730 1.00 95.06 276 ARG A CA 1
ATOM 2045 C C . ARG A 1 276 ? 11.444 -3.275 -11.630 1.00 95.06 276 ARG A C 1
ATOM 2047 O O . ARG A 1 276 ? 11.603 -4.415 -12.053 1.00 95.06 276 ARG A O 1
ATOM 2054 N N . LEU A 1 277 ? 10.275 -2.855 -11.145 1.00 97.50 277 LEU A N 1
ATOM 2055 C CA . LEU A 1 277 ? 9.075 -3.693 -11.249 1.00 97.50 277 LEU A CA 1
ATOM 2056 C C . LEU A 1 277 ? 8.733 -3.879 -12.735 1.00 97.50 277 LEU A C 1
ATOM 2058 O O . LEU A 1 277 ? 8.452 -2.908 -13.432 1.00 97.50 277 LEU A O 1
ATOM 2062 N N . ALA A 1 278 ? 8.796 -5.119 -13.215 1.00 98.06 278 ALA A N 1
ATOM 2063 C CA . ALA A 1 278 ? 8.662 -5.455 -14.631 1.00 98.06 278 ALA A CA 1
ATOM 2064 C C . ALA A 1 278 ? 7.287 -6.045 -14.966 1.00 98.06 278 ALA A C 1
ATOM 2066 O O . ALA A 1 278 ? 6.767 -5.819 -16.056 1.00 98.06 278 ALA A O 1
ATOM 2067 N N . ALA A 1 279 ? 6.702 -6.801 -14.037 1.00 98.56 279 ALA A N 1
ATOM 2068 C CA . ALA A 1 279 ? 5.342 -7.317 -14.128 1.00 98.56 279 ALA A CA 1
ATOM 2069 C C . ALA A 1 279 ? 4.833 -7.702 -12.735 1.00 98.56 279 ALA A C 1
ATOM 2071 O O . ALA A 1 279 ? 5.614 -7.949 -11.815 1.00 98.56 279 ALA A O 1
ATOM 2072 N N . PHE A 1 280 ? 3.518 -7.810 -12.586 1.00 98.62 280 PHE A N 1
ATOM 2073 C CA . PHE A 1 280 ? 2.913 -8.420 -11.412 1.00 98.62 280 PHE A CA 1
ATOM 2074 C C . PHE A 1 280 ? 1.617 -9.132 -11.781 1.00 98.62 280 PHE A C 1
ATOM 2076 O O . PHE A 1 280 ? 0.998 -8.833 -12.802 1.00 98.62 280 PHE A O 1
ATOM 2083 N N . THR A 1 281 ? 1.207 -10.086 -10.952 1.00 98.44 281 THR A N 1
ATOM 2084 C CA . THR A 1 281 ? -0.092 -10.750 -11.082 1.00 98.44 281 THR A CA 1
ATOM 2085 C C . THR A 1 281 ? -0.650 -11.098 -9.710 1.00 98.44 281 THR A C 1
ATOM 2087 O O . THR A 1 281 ? 0.109 -11.391 -8.784 1.00 98.44 281 THR A O 1
ATOM 2090 N N . ARG A 1 282 ? -1.976 -11.044 -9.568 1.00 98.31 282 ARG A N 1
ATOM 2091 C CA . ARG A 1 282 ? -2.686 -11.430 -8.345 1.00 98.31 282 ARG A CA 1
ATOM 2092 C C . ARG A 1 282 ? -3.262 -12.826 -8.523 1.00 98.31 282 ARG A C 1
ATOM 2094 O O . ARG A 1 282 ? -3.914 -13.106 -9.525 1.00 98.31 282 ARG A O 1
ATOM 2101 N N . ILE A 1 283 ? -3.039 -13.680 -7.534 1.00 98.06 283 ILE A N 1
ATOM 2102 C CA . ILE A 1 283 ? -3.542 -15.051 -7.500 1.00 98.06 283 ILE A CA 1
ATOM 2103 C C . ILE A 1 283 ? -4.216 -15.325 -6.158 1.00 98.06 283 ILE A C 1
ATOM 2105 O O . ILE A 1 283 ? -3.675 -14.988 -5.111 1.00 98.06 283 ILE A O 1
ATOM 2109 N N . SER A 1 284 ? -5.389 -15.949 -6.198 1.00 98.31 284 SER A N 1
ATOM 2110 C CA . SER A 1 284 ? -6.091 -16.452 -5.013 1.00 98.31 284 SER A CA 1
ATOM 2111 C C . SER A 1 284 ? -5.693 -17.896 -4.759 1.00 98.31 284 SER A C 1
ATOM 2113 O O . SER A 1 284 ? -5.685 -18.683 -5.708 1.00 98.31 284 SER A O 1
ATOM 2115 N N . LEU A 1 285 ? -5.376 -18.253 -3.514 1.00 98.56 285 LEU A N 1
ATOM 2116 C CA . LEU A 1 285 ? -5.017 -19.621 -3.138 1.00 98.56 285 LEU A CA 1
ATOM 2117 C C . LEU A 1 285 ? -5.709 -20.026 -1.839 1.00 98.56 285 LEU A C 1
ATOM 2119 O O . LEU A 1 285 ? -5.616 -19.315 -0.835 1.00 98.56 285 LEU A O 1
ATOM 2123 N N . ALA A 1 286 ? -6.331 -21.202 -1.831 1.00 98.50 286 ALA A N 1
ATOM 2124 C CA . ALA A 1 286 ? -6.717 -21.868 -0.592 1.00 98.50 286 ALA A CA 1
ATOM 2125 C C . ALA A 1 286 ? -5.473 -22.256 0.232 1.00 98.50 286 ALA A C 1
ATOM 2127 O O . ALA A 1 286 ? -4.360 -22.327 -0.295 1.00 98.50 286 ALA A O 1
ATOM 2128 N N . ALA A 1 287 ? -5.650 -22.521 1.527 1.00 98.19 287 ALA A N 1
ATOM 2129 C CA . ALA A 1 287 ? -4.568 -23.024 2.374 1.00 98.19 287 ALA A CA 1
ATOM 2130 C C . ALA A 1 287 ? -4.015 -24.349 1.814 1.00 98.19 287 ALA A C 1
ATOM 2132 O O . ALA A 1 287 ? -4.780 -25.250 1.466 1.00 98.19 287 ALA A O 1
ATOM 2133 N N . GLY A 1 288 ? -2.691 -24.457 1.686 1.00 98.44 288 GLY A N 1
ATOM 2134 C CA . GLY A 1 288 ? -2.010 -25.616 1.098 1.00 98.44 288 GLY A CA 1
ATOM 2135 C C . GLY A 1 288 ? -2.060 -25.698 -0.435 1.00 98.44 288 GLY A C 1
ATOM 2136 O O . GLY A 1 288 ? -1.410 -26.567 -1.019 1.00 98.44 288 GLY A O 1
ATOM 2137 N N . GLU A 1 289 ? -2.794 -24.813 -1.116 1.00 98.75 289 GLU A N 1
ATOM 2138 C CA . GLU A 1 289 ? -2.893 -24.830 -2.574 1.00 98.75 289 GLU A CA 1
ATOM 2139 C C . GLU A 1 289 ? -1.604 -24.321 -3.233 1.00 98.75 289 GLU A C 1
ATOM 2141 O O . GLU A 1 289 ? -0.959 -23.385 -2.757 1.00 98.75 289 GLU A O 1
ATOM 2146 N N . THR A 1 290 ? -1.246 -24.918 -4.373 1.00 98.75 290 THR A N 1
ATOM 2147 C CA . THR A 1 290 ? -0.183 -24.428 -5.258 1.00 98.75 290 THR A CA 1
ATOM 2148 C C . THR A 1 290 ? -0.748 -24.104 -6.636 1.00 98.75 290 THR A C 1
ATOM 2150 O O . THR A 1 290 ? -1.414 -24.940 -7.243 1.00 98.75 290 THR A O 1
ATOM 2153 N N . ARG A 1 291 ? -0.426 -22.921 -7.169 1.00 98.69 291 ARG A N 1
ATOM 2154 C CA . ARG A 1 291 ? -0.783 -22.493 -8.532 1.00 98.69 291 ARG A CA 1
ATOM 2155 C C . ARG A 1 291 ? 0.440 -22.024 -9.306 1.00 98.69 291 ARG A C 1
ATOM 2157 O O . ARG A 1 291 ? 1.422 -21.574 -8.723 1.00 98.69 291 ARG A O 1
ATOM 2164 N N . ILE A 1 292 ? 0.375 -22.105 -10.633 1.00 98.69 292 ILE A N 1
ATOM 2165 C CA . ILE A 1 292 ? 1.379 -21.499 -11.512 1.00 98.69 292 ILE A CA 1
ATOM 2166 C C . ILE A 1 292 ? 0.935 -20.077 -11.853 1.00 98.69 292 ILE A C 1
ATOM 2168 O O . ILE A 1 292 ? -0.109 -19.884 -12.471 1.00 98.69 292 ILE A O 1
ATOM 2172 N N . ALA A 1 293 ? 1.738 -19.090 -11.469 1.00 98.56 293 ALA A N 1
ATOM 2173 C CA . ALA A 1 293 ? 1.576 -17.708 -11.894 1.00 98.56 293 ALA A CA 1
ATOM 2174 C C . ALA A 1 293 ? 2.329 -17.481 -13.208 1.00 98.56 293 ALA A C 1
ATOM 2176 O O . ALA A 1 293 ? 3.514 -17.804 -13.303 1.00 98.56 293 ALA A O 1
ATOM 2177 N N . ALA A 1 294 ? 1.645 -16.912 -14.200 1.00 98.38 294 ALA A N 1
ATOM 2178 C CA . ALA A 1 294 ? 2.231 -16.496 -15.469 1.00 98.38 294 ALA A CA 1
ATOM 2179 C C . ALA A 1 294 ? 2.409 -14.972 -15.500 1.00 98.38 294 ALA A C 1
ATOM 2181 O O . ALA A 1 294 ? 1.516 -14.224 -15.099 1.00 98.38 294 ALA A O 1
ATOM 2182 N N . LEU A 1 295 ? 3.564 -14.522 -15.983 1.00 98.69 295 LEU A N 1
ATOM 2183 C CA . LEU A 1 295 ? 3.949 -13.119 -16.116 1.00 98.69 295 LEU A CA 1
ATOM 2184 C C . LEU A 1 295 ? 4.508 -12.885 -17.523 1.00 98.69 295 LEU A C 1
ATOM 2186 O O . LEU A 1 295 ? 5.149 -13.761 -18.105 1.00 98.69 295 LEU A O 1
ATOM 2190 N N . ARG A 1 296 ? 4.293 -11.683 -18.061 1.00 98.44 296 ARG A N 1
ATOM 2191 C CA . ARG A 1 296 ? 4.814 -11.272 -19.368 1.00 98.44 296 ARG A CA 1
ATOM 2192 C C . ARG A 1 296 ? 5.483 -9.912 -19.252 1.00 98.44 296 ARG A C 1
ATOM 2194 O O . ARG A 1 296 ? 4.855 -8.964 -18.795 1.00 98.44 296 ARG A O 1
ATOM 2201 N N . VAL A 1 297 ? 6.723 -9.819 -19.721 1.00 98.62 297 VAL A N 1
ATOM 2202 C CA . VAL A 1 297 ? 7.500 -8.575 -19.764 1.00 98.62 297 VAL A CA 1
ATOM 2203 C C . VAL A 1 297 ? 7.785 -8.223 -21.225 1.00 98.62 297 VAL A C 1
ATOM 2205 O O . VAL A 1 297 ? 8.581 -8.913 -21.866 1.00 98.62 297 VAL A O 1
ATOM 2208 N N . PRO A 1 298 ? 7.145 -7.191 -21.799 1.00 98.31 298 PRO A N 1
ATOM 2209 C CA . PRO A 1 298 ? 7.511 -6.688 -23.121 1.00 98.31 298 PRO A CA 1
ATOM 2210 C C . PRO A 1 298 ? 8.963 -6.191 -23.133 1.00 98.31 298 PRO A C 1
ATOM 2212 O O . PRO A 1 298 ? 9.365 -5.433 -22.257 1.00 98.31 298 PRO A O 1
ATOM 2215 N N . LEU A 1 299 ? 9.757 -6.526 -24.153 1.00 97.44 299 LEU A N 1
ATOM 2216 C CA . LEU A 1 299 ? 11.138 -6.027 -24.258 1.00 97.44 299 LEU A CA 1
ATOM 2217 C C . LEU A 1 299 ? 11.190 -4.496 -24.335 1.00 97.44 299 LEU A C 1
ATOM 2219 O O . LEU A 1 299 ? 12.157 -3.885 -23.891 1.00 97.44 299 LEU A O 1
ATOM 2223 N N . ALA A 1 300 ? 10.141 -3.868 -24.874 1.00 97.12 300 ALA A N 1
ATOM 2224 C CA . ALA A 1 300 ? 10.020 -2.418 -24.937 1.00 97.12 300 ALA A CA 1
ATOM 2225 C C . ALA A 1 300 ? 9.984 -1.749 -23.550 1.00 97.12 300 ALA A C 1
ATOM 2227 O O . ALA A 1 300 ? 10.506 -0.646 -23.424 1.00 97.12 300 ALA A O 1
ATOM 2228 N N . SER A 1 301 ? 9.438 -2.402 -22.512 1.00 96.44 301 SER A N 1
ATOM 2229 C CA . SER A 1 301 ? 9.374 -1.830 -21.155 1.00 96.44 301 SER A CA 1
ATOM 2230 C C . SER A 1 301 ? 10.699 -1.916 -20.394 1.00 96.44 301 SER A C 1
ATOM 2232 O O . SER A 1 301 ? 10.845 -1.291 -19.350 1.00 96.44 301 SER A O 1
ATOM 2234 N N . LEU A 1 302 ? 11.665 -2.688 -20.902 1.00 95.81 302 LEU A N 1
ATOM 2235 C CA . LEU A 1 302 ? 13.020 -2.784 -20.351 1.00 95.81 302 LEU A CA 1
ATOM 2236 C C . LEU A 1 302 ? 13.981 -1.767 -20.972 1.00 95.81 302 LEU A C 1
ATOM 2238 O O . LEU A 1 302 ? 15.125 -1.651 -20.536 1.00 95.81 302 LEU A O 1
ATOM 2242 N N . ARG A 1 303 ? 13.539 -1.041 -22.003 1.00 95.00 303 ARG A N 1
ATOM 2243 C CA . ARG A 1 303 ? 14.390 -0.085 -22.702 1.00 95.00 303 ARG A CA 1
ATOM 2244 C C . ARG A 1 303 ? 14.688 1.126 -21.829 1.00 95.00 303 ARG A C 1
ATOM 2246 O O . ARG A 1 303 ? 13.860 1.575 -21.039 1.00 95.00 303 ARG A O 1
ATOM 2253 N N . TRP A 1 304 ? 15.867 1.684 -22.028 1.00 92.12 304 TRP A N 1
ATOM 2254 C CA . TRP A 1 304 ? 16.247 2.994 -21.524 1.00 92.12 304 TRP A CA 1
ATOM 2255 C C . TRP A 1 304 ? 16.297 3.978 -22.695 1.00 92.12 304 TRP A C 1
ATOM 2257 O O . TRP A 1 304 ? 16.390 3.574 -23.859 1.00 92.12 304 TRP A O 1
ATOM 2267 N N . ARG A 1 305 ? 16.173 5.270 -22.394 1.00 92.81 305 ARG A N 1
ATOM 2268 C CA . ARG A 1 305 ? 16.269 6.325 -23.400 1.00 92.81 305 ARG A CA 1
ATOM 2269 C C . ARG A 1 305 ? 17.676 6.894 -23.374 1.00 92.81 305 ARG A C 1
ATOM 2271 O O . ARG A 1 305 ? 18.061 7.503 -22.382 1.00 92.81 305 ARG A O 1
ATOM 2278 N N . ASP A 1 306 ? 18.399 6.713 -24.468 1.00 92.19 306 ASP A N 1
ATOM 2279 C CA . ASP A 1 306 ? 19.741 7.257 -24.631 1.00 92.19 306 ASP A CA 1
ATOM 2280 C C . ASP A 1 306 ? 19.676 8.789 -24.752 1.00 92.19 306 ASP A C 1
ATOM 2282 O O . ASP A 1 306 ? 19.005 9.290 -25.658 1.00 92.19 306 ASP A O 1
ATOM 2286 N N . PRO A 1 307 ? 20.315 9.558 -23.851 1.00 90.69 307 PRO A N 1
ATOM 2287 C CA . PRO A 1 307 ? 20.264 11.014 -23.889 1.00 90.69 307 PRO A CA 1
ATOM 2288 C C . PRO A 1 307 ? 21.029 11.613 -25.076 1.00 90.69 307 PRO A C 1
ATOM 2290 O O . PRO A 1 307 ? 20.700 12.723 -25.480 1.00 90.69 307 PRO A O 1
ATOM 2293 N N . ALA A 1 308 ? 22.009 10.904 -25.647 1.00 93.38 308 ALA A N 1
ATOM 2294 C CA . ALA A 1 308 ? 22.789 11.383 -26.786 1.00 93.38 308 ALA A CA 1
ATOM 2295 C C . ALA A 1 308 ? 22.056 11.162 -28.116 1.00 93.38 308 ALA A C 1
ATOM 2297 O O . ALA A 1 308 ? 22.046 12.037 -28.979 1.00 93.38 308 ALA A O 1
ATOM 2298 N N . THR A 1 309 ? 21.431 9.994 -28.289 1.00 95.50 309 THR A N 1
ATOM 2299 C CA . THR A 1 309 ? 20.733 9.639 -29.541 1.00 95.50 309 THR A CA 1
ATOM 2300 C C . THR A 1 309 ? 19.222 9.867 -29.489 1.00 95.50 309 THR A C 1
ATOM 2302 O O . THR A 1 309 ? 18.552 9.802 -30.518 1.00 95.50 309 THR A O 1
ATOM 2305 N N . HIS A 1 310 ? 18.663 10.105 -28.299 1.00 95.19 310 HIS A N 1
ATOM 2306 C CA . HIS A 1 310 ? 17.226 10.157 -28.003 1.00 95.19 310 HIS A CA 1
ATOM 2307 C C . HIS A 1 310 ? 16.438 8.885 -28.359 1.00 95.19 310 HIS A C 1
ATOM 2309 O O . HIS A 1 310 ? 15.202 8.900 -28.310 1.00 95.19 310 HIS A O 1
ATOM 2315 N N . ALA A 1 311 ? 17.126 7.784 -28.669 1.00 96.31 311 ALA A N 1
ATOM 2316 C CA . ALA A 1 311 ? 16.530 6.511 -29.043 1.00 96.31 311 ALA A CA 1
ATOM 2317 C C . ALA A 1 311 ? 16.260 5.620 -27.821 1.00 96.31 311 ALA A C 1
ATOM 2319 O O . ALA A 1 311 ? 16.982 5.650 -26.824 1.00 96.31 311 ALA A O 1
ATOM 2320 N N . TRP A 1 312 ? 15.229 4.780 -27.921 1.00 96.50 312 TRP A N 1
ATOM 2321 C CA . TRP A 1 312 ? 14.963 3.728 -26.941 1.00 96.50 312 TRP A CA 1
ATOM 2322 C C . TRP A 1 312 ? 15.799 2.493 -27.253 1.00 96.50 312 TRP A C 1
ATOM 2324 O O . TRP A 1 312 ? 15.624 1.879 -28.307 1.00 96.50 312 TRP A O 1
ATOM 2334 N N . GLN A 1 313 ? 16.653 2.095 -26.319 1.00 95.25 313 GLN A N 1
ATOM 2335 C CA . GLN A 1 313 ? 17.582 0.984 -26.488 1.00 95.25 313 GLN A CA 1
ATOM 2336 C C . GLN A 1 313 ? 17.378 -0.058 -25.391 1.00 95.25 313 GLN A C 1
ATOM 2338 O O . GLN A 1 313 ? 17.062 0.276 -24.251 1.00 95.25 313 GLN A O 1
ATOM 2343 N N . LEU A 1 314 ? 17.529 -1.334 -25.742 1.00 95.38 314 LEU A N 1
ATOM 2344 C CA . LEU A 1 314 ? 17.604 -2.417 -24.766 1.00 95.38 314 LEU A CA 1
ATOM 2345 C C . LEU A 1 314 ? 19.079 -2.634 -24.440 1.00 95.38 314 LEU A C 1
ATOM 2347 O O . LEU A 1 314 ? 19.875 -2.808 -25.358 1.00 95.38 314 LEU A O 1
ATOM 2351 N N . GLU A 1 315 ? 19.433 -2.611 -23.159 1.00 94.94 315 GLU A N 1
ATOM 2352 C CA . GLU A 1 315 ? 20.802 -2.893 -22.735 1.00 94.94 315 GLU A CA 1
ATOM 2353 C C . GLU A 1 315 ? 21.148 -4.363 -23.037 1.00 94.94 315 GLU A C 1
ATOM 2355 O O . GLU A 1 315 ? 20.445 -5.253 -22.541 1.00 94.94 315 GLU A O 1
ATOM 2360 N N . PRO A 1 316 ? 22.176 -4.642 -23.858 1.00 95.00 316 PRO A N 1
ATOM 2361 C CA . PRO A 1 316 ? 22.565 -6.009 -24.171 1.00 95.00 316 PRO A CA 1
ATOM 2362 C C . PRO A 1 316 ? 23.248 -6.659 -22.966 1.00 95.00 316 PRO A C 1
ATOM 2364 O O . PRO A 1 316 ? 23.997 -6.010 -22.237 1.00 95.00 316 PRO A O 1
ATOM 2367 N N . GLY A 1 317 ? 23.040 -7.961 -22.780 1.00 95.88 317 GLY A N 1
ATOM 2368 C CA . GLY A 1 317 ? 23.747 -8.729 -21.753 1.00 95.88 317 GLY A CA 1
ATOM 2369 C C . GLY A 1 317 ? 22.833 -9.560 -20.865 1.00 95.88 317 GLY A C 1
ATOM 2370 O O . GLY A 1 317 ? 21.721 -9.925 -21.246 1.00 95.88 317 GLY A O 1
ATOM 2371 N N . GLN A 1 318 ? 23.336 -9.920 -19.684 1.00 97.12 318 GLN A N 1
ATOM 2372 C CA . GLN A 1 318 ? 22.627 -10.792 -18.750 1.00 97.12 318 GLN A CA 1
ATOM 2373 C C . GLN A 1 318 ? 21.657 -9.993 -17.882 1.00 97.12 318 GLN A C 1
ATOM 2375 O O . GLN A 1 318 ? 22.058 -9.330 -16.931 1.00 97.12 318 GLN A O 1
ATOM 2380 N N . TRP A 1 319 ? 20.369 -10.114 -18.182 1.00 97.50 319 TRP A N 1
ATOM 2381 C CA . TRP A 1 319 ? 19.300 -9.599 -17.337 1.00 97.50 319 TRP A CA 1
ATOM 2382 C C . TRP A 1 319 ? 18.931 -10.623 -16.272 1.00 97.50 319 TRP A C 1
ATOM 2384 O O . TRP A 1 319 ? 18.794 -11.816 -16.571 1.00 97.50 319 TRP A O 1
ATOM 2394 N N . ARG A 1 320 ? 18.715 -10.164 -15.036 1.00 98.12 320 ARG A N 1
ATOM 2395 C CA . ARG A 1 320 ? 18.180 -11.010 -13.961 1.00 98.12 320 ARG A CA 1
ATOM 2396 C C . ARG A 1 320 ? 16.718 -10.652 -13.723 1.00 98.12 320 ARG A C 1
ATOM 2398 O O . ARG A 1 320 ? 16.365 -9.494 -13.541 1.00 98.12 320 ARG A O 1
ATOM 2405 N N . PHE A 1 321 ? 15.867 -11.664 -13.704 1.00 98.56 321 PHE A N 1
ATOM 2406 C CA . PHE A 1 321 ? 14.455 -11.559 -13.367 1.00 98.56 321 PHE A CA 1
ATOM 2407 C C . PHE A 1 321 ? 14.240 -12.196 -12.004 1.00 98.56 321 PHE A C 1
ATOM 2409 O O . PHE A 1 321 ? 14.534 -13.380 -11.827 1.00 98.56 321 PHE A O 1
ATOM 2416 N N . VAL A 1 322 ? 13.755 -11.420 -11.040 1.00 98.56 322 VAL A N 1
ATOM 2417 C CA . VAL A 1 322 ? 13.666 -11.845 -9.641 1.00 98.56 322 VAL A CA 1
ATOM 2418 C C . VAL A 1 322 ? 12.236 -11.764 -9.128 1.00 98.56 322 VAL A C 1
ATOM 2420 O O . VAL A 1 322 ? 11.525 -10.795 -9.385 1.00 98.56 322 VAL A O 1
ATOM 2423 N N . ILE A 1 323 ? 11.817 -12.782 -8.380 1.00 98.69 323 ILE A N 1
ATOM 2424 C CA . ILE A 1 323 ? 10.626 -12.696 -7.528 1.00 98.69 323 ILE A CA 1
ATOM 2425 C C . ILE A 1 323 ? 11.099 -12.232 -6.158 1.00 98.69 323 ILE A C 1
ATOM 2427 O O . ILE A 1 323 ? 11.962 -12.876 -5.562 1.00 98.69 323 ILE A O 1
ATOM 2431 N N . ALA A 1 324 ? 10.556 -11.121 -5.675 1.00 98.19 324 ALA A N 1
ATOM 2432 C CA . ALA A 1 324 ? 10.854 -10.565 -4.358 1.00 98.19 324 ALA A CA 1
ATOM 2433 C C . ALA A 1 324 ? 9.613 -9.851 -3.814 1.00 98.19 324 ALA A C 1
ATOM 2435 O O . ALA A 1 324 ? 8.819 -9.322 -4.593 1.00 98.19 324 ALA A O 1
ATOM 2436 N N . GLU A 1 325 ? 9.452 -9.821 -2.492 1.00 97.25 325 GLU A N 1
ATOM 2437 C CA . GLU A 1 325 ? 8.245 -9.281 -1.847 1.00 97.25 325 GLU A CA 1
ATOM 2438 C C . GLU A 1 325 ? 8.112 -7.757 -1.945 1.00 97.25 325 GLU A C 1
ATOM 2440 O O . GLU A 1 325 ? 7.015 -7.225 -1.810 1.00 97.25 325 GLU A O 1
ATOM 2445 N N . SER A 1 326 ? 9.215 -7.048 -2.171 1.00 97.44 326 SER A N 1
ATOM 2446 C CA . SER A 1 326 ? 9.275 -5.593 -2.312 1.00 97.44 326 SER A CA 1
ATOM 2447 C C . SER A 1 326 ? 10.564 -5.190 -3.038 1.00 97.44 326 SER A C 1
ATOM 2449 O O . SER A 1 326 ? 11.413 -6.038 -3.338 1.00 97.44 326 SER A O 1
ATOM 2451 N N . ALA A 1 327 ? 10.729 -3.895 -3.308 1.00 96.38 327 ALA A N 1
ATOM 2452 C CA . ALA A 1 327 ? 11.908 -3.357 -3.983 1.00 96.38 327 ALA A CA 1
ATOM 2453 C C . ALA A 1 327 ? 13.228 -3.619 -3.227 1.00 96.38 327 ALA A C 1
ATOM 2455 O O . ALA A 1 327 ? 14.269 -3.761 -3.863 1.00 96.38 327 ALA A O 1
ATOM 2456 N N . GLU A 1 328 ? 13.182 -3.718 -1.895 1.00 94.56 328 GLU A N 1
ATOM 2457 C CA . GLU A 1 328 ? 14.358 -3.923 -1.029 1.00 94.56 328 GLU A CA 1
ATOM 2458 C C . GLU A 1 328 ? 14.454 -5.358 -0.479 1.00 94.56 328 GLU A C 1
ATOM 2460 O O . GLU A 1 328 ? 15.455 -5.725 0.135 1.00 94.56 328 GLU A O 1
ATOM 2465 N N . ALA A 1 329 ? 13.439 -6.199 -0.707 1.00 96.38 329 ALA A N 1
ATOM 2466 C CA . ALA A 1 329 ? 13.432 -7.569 -0.206 1.00 96.38 329 ALA A CA 1
ATOM 2467 C C . ALA A 1 329 ? 14.471 -8.459 -0.922 1.00 96.38 329 ALA A C 1
ATOM 2469 O O . ALA A 1 329 ? 14.716 -8.300 -2.126 1.00 96.38 329 ALA A O 1
ATOM 2470 N N . PRO A 1 330 ? 15.041 -9.465 -0.236 1.00 96.38 330 PRO A N 1
ATOM 2471 C CA . PRO A 1 330 ? 15.858 -10.485 -0.881 1.00 96.38 330 PRO A CA 1
ATOM 2472 C C . PRO A 1 330 ? 15.111 -11.189 -2.022 1.00 96.38 330 PRO A C 1
ATOM 2474 O O . PRO A 1 330 ? 13.890 -11.362 -1.988 1.00 96.38 330 PRO A O 1
ATOM 2477 N N . ALA A 1 331 ? 15.853 -11.623 -3.043 1.00 97.38 331 ALA A N 1
ATOM 2478 C CA . ALA A 1 331 ? 15.275 -12.420 -4.118 1.00 97.38 331 ALA A CA 1
ATOM 2479 C C . ALA A 1 331 ? 14.875 -13.805 -3.585 1.00 97.38 331 ALA A C 1
ATOM 2481 O O . ALA A 1 331 ? 15.714 -14.552 -3.088 1.00 97.38 331 ALA A O 1
ATOM 2482 N N . MET A 1 332 ? 13.601 -14.159 -3.734 1.00 97.88 332 MET A N 1
ATOM 2483 C CA . MET A 1 332 ? 13.077 -15.487 -3.410 1.00 97.88 332 MET A CA 1
ATOM 2484 C C . MET A 1 332 ? 13.372 -16.484 -4.529 1.00 97.88 332 MET A C 1
ATOM 2486 O O . MET A 1 332 ? 13.649 -17.649 -4.266 1.00 97.88 332 MET A O 1
ATOM 2490 N N . GLN A 1 333 ? 13.293 -16.032 -5.783 1.00 98.50 333 GLN A N 1
ATOM 2491 C CA . GLN A 1 333 ? 13.608 -16.801 -6.988 1.00 98.50 333 GLN A CA 1
ATOM 2492 C C . GLN A 1 333 ? 14.326 -15.899 -7.991 1.00 98.50 333 GLN A C 1
ATOM 2494 O O . GLN A 1 333 ? 14.094 -14.691 -8.018 1.00 98.50 333 GLN A O 1
ATOM 2499 N N . THR A 1 334 ? 15.189 -16.475 -8.826 1.00 98.44 334 THR A N 1
ATOM 2500 C CA . THR A 1 334 ? 15.931 -15.750 -9.866 1.00 98.44 334 THR A CA 1
ATOM 2501 C C . THR A 1 334 ? 15.984 -16.572 -11.147 1.00 98.44 334 THR A C 1
ATOM 2503 O O . THR A 1 334 ? 16.250 -17.770 -11.107 1.00 98.44 334 THR A O 1
ATOM 2506 N N . ALA A 1 335 ? 15.771 -15.915 -12.281 1.00 98.38 335 ALA A N 1
ATOM 2507 C CA . ALA A 1 335 ? 16.052 -16.433 -13.611 1.00 98.38 335 ALA A CA 1
ATOM 2508 C C . ALA A 1 335 ? 16.967 -15.446 -14.339 1.00 98.38 335 ALA A C 1
ATOM 2510 O O . ALA A 1 335 ? 16.825 -14.236 -14.182 1.00 98.38 335 ALA A O 1
ATOM 2511 N N . ILE A 1 336 ? 17.909 -15.953 -15.129 1.00 98.06 336 ILE A N 1
ATOM 2512 C CA . ILE A 1 336 ? 18.862 -15.132 -15.885 1.00 98.06 336 ILE A CA 1
ATOM 2513 C C . ILE A 1 336 ? 18.613 -15.367 -17.369 1.00 98.06 336 ILE A C 1
ATOM 2515 O O . ILE A 1 336 ? 18.458 -16.512 -17.797 1.00 98.06 336 ILE A O 1
ATOM 2519 N N . LEU A 1 337 ? 18.570 -14.291 -18.150 1.00 97.44 337 LEU A N 1
ATOM 2520 C CA . LEU A 1 337 ? 18.362 -14.349 -19.591 1.00 97.44 337 LEU A CA 1
ATOM 2521 C C . LEU A 1 337 ? 19.317 -13.383 -20.293 1.00 97.44 337 LEU A C 1
ATOM 2523 O O . LEU A 1 337 ? 19.407 -12.217 -19.918 1.00 97.44 337 LEU A O 1
ATOM 2527 N N . ALA A 1 338 ? 20.016 -13.870 -21.316 1.00 96.56 338 ALA A N 1
ATOM 2528 C CA . ALA A 1 338 ? 20.775 -13.011 -22.215 1.00 96.56 338 ALA A CA 1
ATOM 2529 C C . ALA A 1 338 ? 19.813 -12.375 -23.229 1.00 96.56 338 ALA A C 1
ATOM 2531 O O . ALA A 1 338 ? 19.077 -13.101 -23.909 1.00 96.56 338 ALA A O 1
ATOM 2532 N N . LEU A 1 339 ? 19.798 -11.042 -23.293 1.00 94.06 339 LEU A N 1
ATOM 2533 C CA . LEU A 1 339 ? 18.961 -10.260 -24.206 1.00 94.06 339 LEU A CA 1
ATOM 2534 C C . LEU A 1 339 ? 19.788 -9.511 -25.245 1.00 94.06 339 LEU A C 1
ATOM 2536 O O . LEU A 1 339 ? 20.905 -9.059 -24.902 1.00 94.06 339 LEU A O 1
#

Nearest PDB structures (foldseek):
  4i8d-assembly1_A  TM=8.602E-01  e=7.658E-24  Trichoderma reesei
  8j9f-assembly1_C  TM=8.307E-01  e=3.834E-22  Paenibacillus relictisesami
  7ms2-assembly1_A  TM=8.802E-01  e=2.300E-20  Acetivibrio thermocellus AD2
  7pjj-assembly1_A  TM=8.783E-01  e=3.350E-21  Streptomyces scabiei 87.22
  7ms2-assembly1_B  TM=8.790E-01  e=5.675E-20  Acetivibrio thermocellus AD2

Secondary structure (DSSP, 8-state):
--STT----S----HHHHHHHHH-GGG-----TT-HHHHHHHHHHSSSEEEEEE--HHHHS--B-TT--SS-TTSPPP--TTS-HHHHHHHHS----B--S-S-SBPPHHHHHHHHHHHTTTS-EEEEEE-SS--B-TTTGGG-SEEEE--S--TTHHHHHHHHHTTSS------SS-B-SSGGGSPP--TT-S-----S--HHHHHHHTT---SB-TT----SS-EEEEEEEEEEETTEEEEEEEEEE-SSS-EEEEEEEEEE--S-SSS----EEEEEEEEEE-TT-EEEEEEEEEGGGG-EE-TTT--EEPPPSEEEEEE-SSSSSPPSEEEEEE-

pLDDT: mean 91.37, std 13.45, range [39.06, 98.88]

Mean predicted aligned error: 6.67 Å